Protein AF-A0A954S8M8-F1 (afdb_monomer_lite)

Radius of gyration: 41.25 Å; chains: 1; bounding box: 65×42×147 Å

Structure (mmCIF, N/CA/C/O backbone):
data_AF-A0A954S8M8-F1
#
_entry.id   AF-A0A954S8M8-F1
#
loop_
_atom_site.group_PDB
_atom_site.id
_atom_site.type_symbol
_atom_site.label_atom_id
_atom_site.label_alt_id
_atom_site.label_comp_id
_atom_site.label_asym_id
_atom_site.label_entity_id
_atom_site.label_seq_id
_atom_site.pdbx_PDB_ins_code
_atom_site.Cartn_x
_atom_site.Cartn_y
_atom_site.Cartn_z
_atom_site.occupancy
_atom_site.B_iso_or_equiv
_atom_site.auth_seq_id
_atom_site.auth_comp_id
_atom_site.auth_asym_id
_atom_site.auth_atom_id
_atom_site.pdbx_PDB_model_num
ATOM 1 N N . MET A 1 1 ? 30.192 -11.950 -37.779 1.00 63.75 1 MET A N 1
ATOM 2 C CA . MET A 1 1 ? 28.804 -12.386 -37.484 1.00 63.75 1 MET A CA 1
ATOM 3 C C . MET A 1 1 ? 28.518 -12.524 -35.985 1.00 63.75 1 MET A C 1
ATOM 5 O O . MET A 1 1 ? 27.501 -12.005 -35.553 1.00 63.75 1 MET A O 1
ATOM 9 N N . ILE A 1 2 ? 29.407 -13.117 -35.172 1.00 78.94 2 ILE A N 1
ATOM 10 C CA . ILE A 1 2 ? 29.192 -13.328 -33.717 1.00 78.94 2 ILE A CA 1
ATOM 11 C C . ILE A 1 2 ? 28.871 -12.031 -32.936 1.00 78.94 2 ILE A C 1
ATOM 13 O O . ILE A 1 2 ? 28.016 -12.041 -32.057 1.00 78.94 2 ILE A O 1
ATOM 17 N N . GLN A 1 3 ? 29.479 -10.891 -33.289 1.00 75.25 3 GLN A N 1
ATOM 18 C CA . GLN A 1 3 ? 29.234 -9.614 -32.594 1.00 75.25 3 GLN A CA 1
ATOM 19 C C . GLN A 1 3 ? 27.812 -9.053 -32.770 1.00 75.25 3 GLN A C 1
ATOM 21 O O . GLN A 1 3 ? 27.308 -8.397 -31.864 1.00 75.25 3 GLN A O 1
ATOM 26 N N . ILE A 1 4 ? 27.138 -9.348 -33.888 1.00 76.81 4 ILE A N 1
ATOM 27 C CA . ILE A 1 4 ? 25.765 -8.872 -34.143 1.00 76.81 4 ILE A CA 1
ATOM 28 C C . ILE A 1 4 ? 24.767 -9.620 -33.245 1.00 76.81 4 ILE A C 1
ATOM 30 O O . ILE A 1 4 ? 23.799 -9.031 -32.778 1.00 76.81 4 ILE A O 1
ATOM 34 N N . ALA A 1 5 ? 25.035 -10.895 -32.943 1.00 81.38 5 ALA A N 1
ATOM 35 C CA . ALA A 1 5 ? 24.198 -11.710 -32.064 1.00 81.38 5 ALA A CA 1
ATOM 36 C C . ALA A 1 5 ? 24.372 -11.372 -30.570 1.00 81.38 5 ALA A C 1
ATOM 38 O O . ALA A 1 5 ? 23.452 -11.579 -29.785 1.00 81.38 5 ALA A O 1
ATOM 39 N N . LEU A 1 6 ? 25.519 -10.817 -30.162 1.00 85.69 6 LEU A N 1
ATOM 40 C CA . LEU A 1 6 ? 25.783 -10.474 -28.758 1.00 85.69 6 LEU A CA 1
ATOM 41 C C . LEU A 1 6 ? 24.931 -9.304 -28.245 1.00 85.69 6 LEU A C 1
ATOM 43 O O . LEU A 1 6 ? 24.541 -9.306 -27.081 1.00 85.69 6 LEU A O 1
ATOM 47 N N . ILE A 1 7 ? 24.614 -8.329 -29.101 1.00 83.12 7 ILE A N 1
ATOM 48 C CA . ILE A 1 7 ? 23.838 -7.134 -28.731 1.00 83.12 7 ILE A CA 1
ATOM 49 C C . ILE A 1 7 ? 22.420 -7.487 -28.245 1.00 83.12 7 ILE A C 1
ATOM 51 O O . ILE A 1 7 ? 22.069 -7.073 -27.137 1.00 83.12 7 ILE A O 1
ATOM 55 N N . PRO A 1 8 ? 21.600 -8.265 -28.985 1.00 82.94 8 PRO A N 1
ATOM 56 C CA . PRO A 1 8 ? 20.275 -8.644 -28.503 1.00 82.94 8 PRO A CA 1
ATOM 57 C C . PRO A 1 8 ? 20.348 -9.545 -27.265 1.00 82.94 8 PRO A C 1
ATOM 59 O O . PRO A 1 8 ? 19.543 -9.370 -26.353 1.00 82.94 8 PRO A O 1
ATOM 62 N N . ILE A 1 9 ? 21.337 -10.445 -27.169 1.00 88.00 9 ILE A N 1
ATOM 63 C CA . ILE A 1 9 ? 21.528 -11.282 -25.972 1.00 88.00 9 ILE A CA 1
ATOM 64 C C . ILE A 1 9 ? 21.786 -10.394 -24.748 1.00 88.00 9 ILE A C 1
ATOM 66 O O . ILE A 1 9 ? 21.089 -10.518 -23.742 1.00 88.00 9 ILE A O 1
ATOM 70 N N . LEU A 1 10 ? 22.714 -9.440 -24.843 1.00 88.12 10 LEU A N 1
ATOM 71 C CA . LEU A 1 10 ? 23.006 -8.515 -23.750 1.00 88.12 10 LEU A CA 1
ATOM 72 C C . LEU A 1 10 ? 21.784 -7.654 -23.391 1.00 88.12 10 LEU A C 1
ATOM 74 O O . LEU A 1 10 ? 21.473 -7.496 -22.211 1.00 88.12 10 LEU A O 1
ATOM 78 N N . GLY A 1 11 ? 21.051 -7.159 -24.393 1.00 84.06 11 GLY A N 1
ATOM 79 C CA . GLY A 1 11 ? 19.806 -6.416 -24.191 1.00 84.06 11 GLY A CA 1
ATOM 80 C C . GLY A 1 11 ? 18.763 -7.225 -23.416 1.00 84.06 11 GLY A C 1
ATOM 81 O O . GLY A 1 11 ? 18.210 -6.736 -22.432 1.00 84.06 11 GLY A O 1
ATOM 82 N N . THR A 1 12 ? 18.545 -8.491 -23.788 1.00 88.00 12 THR A N 1
ATOM 83 C CA . THR A 1 12 ? 17.604 -9.373 -23.075 1.00 88.00 12 THR A CA 1
ATOM 84 C C . THR A 1 12 ? 18.036 -9.667 -21.639 1.00 88.00 12 THR A C 1
ATOM 86 O O . THR A 1 12 ? 17.193 -9.642 -20.743 1.00 88.00 12 THR A O 1
ATOM 89 N N . LEU A 1 13 ? 19.336 -9.863 -21.383 1.00 91.62 13 LEU A N 1
ATOM 90 C CA . LEU A 1 13 ? 19.858 -10.057 -20.027 1.00 91.62 13 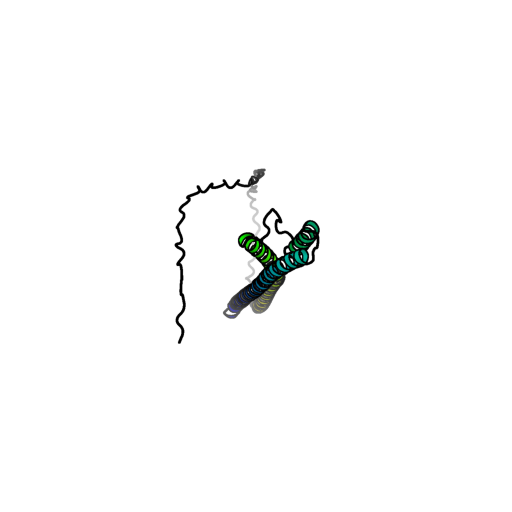LEU A CA 1
ATOM 91 C C . LEU A 1 13 ? 19.645 -8.815 -19.150 1.00 91.62 13 LEU A C 1
ATOM 93 O O . LEU A 1 13 ? 19.233 -8.944 -17.997 1.00 91.62 13 LEU A O 1
ATOM 97 N N . ILE A 1 14 ? 19.860 -7.614 -19.698 1.00 90.12 14 ILE A N 1
ATOM 98 C CA . ILE A 1 14 ? 19.603 -6.351 -18.989 1.00 90.12 14 ILE A CA 1
ATOM 99 C C . ILE A 1 14 ? 18.110 -6.203 -18.678 1.00 90.12 14 ILE A C 1
ATOM 101 O O . ILE A 1 14 ? 17.749 -5.867 -17.549 1.00 90.12 14 ILE A O 1
ATOM 105 N N . LEU A 1 15 ? 17.230 -6.489 -19.642 1.00 88.12 15 LEU A N 1
ATOM 106 C CA . LEU A 1 15 ? 15.780 -6.441 -19.432 1.00 88.12 15 LEU A CA 1
ATOM 107 C C . LEU A 1 15 ? 15.321 -7.432 -18.357 1.00 88.12 15 LEU A C 1
ATOM 109 O O . LEU A 1 15 ? 14.501 -7.081 -17.505 1.00 88.12 15 LEU A O 1
ATOM 113 N N . LEU A 1 16 ? 15.880 -8.643 -18.351 1.00 90.06 16 LEU A N 1
ATOM 114 C CA . LEU A 1 16 ? 15.588 -9.650 -17.337 1.00 90.06 16 LEU A CA 1
ATOM 115 C C . LEU A 1 16 ? 16.051 -9.189 -15.948 1.00 90.06 16 LEU A C 1
ATOM 117 O O . LEU A 1 16 ? 15.277 -9.256 -14.992 1.00 90.06 16 LEU A O 1
ATOM 121 N N . ALA A 1 17 ? 17.260 -8.630 -15.839 1.00 90.19 17 ALA A N 1
ATOM 122 C CA . ALA A 1 17 ? 17.772 -8.065 -14.591 1.00 90.19 17 ALA A CA 1
ATOM 123 C C . ALA A 1 17 ? 16.902 -6.902 -14.074 1.00 90.19 17 ALA A C 1
ATOM 125 O O . ALA A 1 17 ? 16.587 -6.843 -12.881 1.00 90.19 17 ALA A O 1
ATOM 126 N N . LEU A 1 18 ? 16.455 -6.006 -14.961 1.00 87.88 18 LEU A N 1
ATOM 127 C CA . LEU A 1 18 ? 15.531 -4.922 -14.615 1.00 87.88 18 LEU A CA 1
ATOM 128 C C . LEU A 1 18 ? 14.185 -5.462 -14.128 1.00 87.88 18 LEU A C 1
ATOM 130 O O . LEU A 1 18 ? 13.672 -4.988 -13.114 1.00 87.88 18 LEU A O 1
ATOM 134 N N . CYS A 1 19 ? 13.639 -6.481 -14.794 1.00 88.56 19 CYS A N 1
ATOM 135 C CA . CYS A 1 19 ? 12.381 -7.104 -14.393 1.00 88.56 19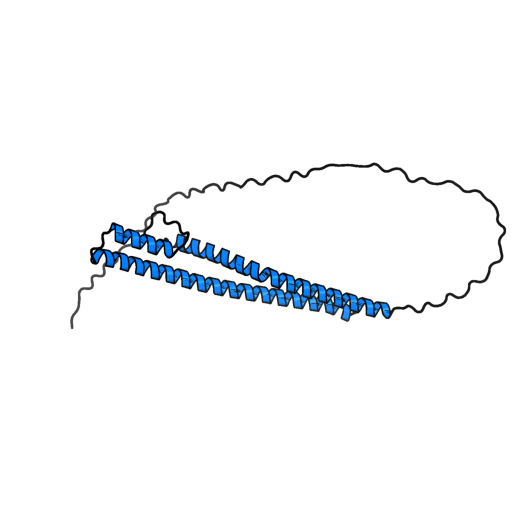 CYS A CA 1
ATOM 136 C C . CYS A 1 19 ? 12.480 -7.696 -12.978 1.00 88.56 19 CYS A C 1
ATOM 138 O O . CYS A 1 19 ? 11.660 -7.375 -12.115 1.00 88.56 19 CYS A O 1
ATOM 140 N N . VAL A 1 20 ? 13.535 -8.472 -12.703 1.00 92.25 20 VAL A N 1
ATOM 141 C CA . VAL A 1 20 ? 13.794 -9.045 -11.372 1.00 92.25 20 VAL A CA 1
ATOM 142 C C . VAL A 1 20 ? 13.962 -7.944 -10.317 1.00 92.25 20 VAL A C 1
ATOM 144 O O . VAL A 1 20 ? 13.397 -8.039 -9.226 1.00 92.25 20 VAL A O 1
ATOM 147 N N . CYS A 1 21 ? 14.673 -6.859 -10.638 1.00 89.62 21 CYS A N 1
ATOM 148 C CA . CYS A 1 21 ? 14.867 -5.722 -9.732 1.00 89.62 21 CYS A CA 1
ATOM 149 C C . CYS A 1 21 ? 13.552 -4.984 -9.411 1.00 89.62 21 CYS A C 1
ATOM 151 O O . CYS A 1 21 ? 13.295 -4.609 -8.265 1.00 89.62 21 CYS A O 1
ATOM 153 N N . VAL A 1 22 ? 12.678 -4.794 -10.401 1.00 87.62 22 VAL A N 1
ATOM 154 C CA . VAL A 1 22 ? 11.360 -4.176 -10.190 1.00 87.62 22 VAL A CA 1
ATOM 155 C C . VAL A 1 22 ? 10.466 -5.085 -9.343 1.00 87.62 22 VAL A C 1
ATOM 157 O O . VAL A 1 22 ? 9.814 -4.602 -8.414 1.00 87.62 22 VAL A O 1
ATOM 160 N N . GLN A 1 23 ? 10.469 -6.395 -9.604 1.00 89.44 23 GLN A N 1
ATOM 161 C CA . GLN A 1 23 ? 9.700 -7.368 -8.826 1.00 89.44 23 GLN A CA 1
ATOM 162 C C . GLN A 1 23 ? 10.161 -7.431 -7.365 1.00 89.44 23 GLN A C 1
ATOM 164 O O . GLN A 1 23 ? 9.322 -7.385 -6.460 1.00 89.44 23 GLN A O 1
ATOM 169 N N . SER A 1 24 ? 11.473 -7.456 -7.112 1.00 90.81 24 SER A N 1
ATOM 170 C CA . SER A 1 24 ? 12.017 -7.483 -5.750 1.00 90.81 24 SER A CA 1
ATOM 171 C C . SER A 1 24 ? 11.694 -6.197 -4.983 1.00 90.81 24 SER A C 1
ATOM 173 O O . SER A 1 24 ? 11.238 -6.251 -3.838 1.00 90.81 24 SER A O 1
ATOM 175 N N . ARG A 1 25 ? 11.808 -5.028 -5.632 1.00 89.94 25 ARG A N 1
ATOM 176 C CA . ARG A 1 25 ? 11.402 -3.738 -5.047 1.00 89.94 25 ARG A CA 1
ATOM 177 C C . ARG A 1 25 ? 9.910 -3.682 -4.745 1.00 89.94 25 ARG A C 1
ATOM 179 O O . ARG A 1 25 ? 9.521 -3.176 -3.690 1.00 89.94 25 ARG A O 1
ATOM 186 N N . ARG A 1 26 ? 9.067 -4.200 -5.642 1.00 89.31 26 ARG A N 1
ATOM 187 C CA . ARG A 1 26 ? 7.620 -4.305 -5.416 1.00 89.31 26 ARG A CA 1
ATOM 188 C C . ARG A 1 26 ? 7.336 -5.173 -4.194 1.00 89.31 26 ARG A C 1
ATOM 190 O O . ARG A 1 26 ? 6.630 -4.722 -3.297 1.00 89.31 26 ARG A O 1
ATOM 197 N N . ALA A 1 27 ? 7.921 -6.368 -4.126 1.00 88.38 27 ALA A N 1
ATOM 198 C CA . ALA A 1 27 ? 7.745 -7.284 -3.002 1.00 88.38 27 ALA A CA 1
ATOM 199 C C . ALA A 1 27 ? 8.161 -6.639 -1.669 1.00 88.38 27 ALA A C 1
ATOM 201 O O . ALA A 1 27 ? 7.397 -6.682 -0.705 1.00 88.38 27 ALA A O 1
ATOM 202 N N . ALA A 1 28 ? 9.307 -5.952 -1.634 1.00 91.31 28 ALA A N 1
ATOM 203 C CA . ALA A 1 28 ? 9.784 -5.247 -0.445 1.00 91.31 28 ALA A CA 1
ATOM 204 C C . ALA A 1 28 ? 8.822 -4.135 0.011 1.00 91.31 28 ALA A C 1
ATOM 206 O O . ALA A 1 28 ? 8.486 -4.052 1.194 1.00 91.31 28 ALA A O 1
ATOM 207 N N . LYS A 1 29 ? 8.320 -3.308 -0.918 1.00 90.69 29 LYS A N 1
ATOM 208 C CA . LYS A 1 29 ? 7.351 -2.245 -0.597 1.00 90.69 29 LYS A CA 1
ATOM 209 C C . LYS A 1 29 ? 6.019 -2.806 -0.100 1.00 90.69 29 LYS A C 1
ATOM 211 O O . LYS A 1 29 ? 5.456 -2.279 0.856 1.00 90.69 29 LYS A O 1
ATOM 216 N N . VAL A 1 30 ? 5.530 -3.887 -0.707 1.00 90.88 30 VAL A N 1
ATOM 217 C CA . VAL A 1 30 ? 4.295 -4.555 -0.270 1.00 90.88 30 VAL A CA 1
ATOM 218 C C . VAL A 1 30 ? 4.471 -5.183 1.114 1.00 90.88 30 VAL A C 1
ATOM 220 O O . VAL A 1 30 ? 3.586 -5.053 1.957 1.00 90.88 30 VAL A O 1
ATOM 223 N N . ALA A 1 31 ? 5.619 -5.806 1.391 1.00 91.50 31 ALA A N 1
ATOM 224 C CA . ALA A 1 31 ? 5.927 -6.345 2.713 1.00 91.50 31 ALA A CA 1
ATOM 225 C C . ALA A 1 31 ? 5.992 -5.240 3.783 1.00 91.50 31 ALA A C 1
ATOM 227 O O . ALA A 1 31 ? 5.422 -5.394 4.864 1.00 91.50 31 ALA A O 1
ATOM 228 N N . ALA A 1 32 ? 6.623 -4.103 3.476 1.00 93.00 32 ALA A N 1
ATOM 229 C CA . ALA A 1 32 ? 6.659 -2.946 4.369 1.00 93.00 32 ALA A CA 1
ATOM 230 C C . ALA A 1 32 ? 5.251 -2.387 4.644 1.00 93.00 32 ALA A C 1
ATOM 232 O O . ALA A 1 32 ? 4.912 -2.110 5.796 1.00 93.00 32 ALA A O 1
ATOM 233 N N . LEU A 1 33 ? 4.409 -2.294 3.610 1.00 92.62 33 LEU A N 1
ATOM 234 C CA . LEU A 1 33 ? 3.018 -1.861 3.737 1.00 92.62 33 LEU A CA 1
ATOM 235 C C . LEU A 1 33 ? 2.201 -2.813 4.623 1.00 92.62 33 LEU A C 1
ATOM 237 O O . LEU A 1 33 ? 1.476 -2.347 5.498 1.00 92.62 33 LEU A O 1
ATOM 241 N N . ARG A 1 34 ? 2.346 -4.135 4.452 1.00 93.44 34 ARG A N 1
ATOM 242 C CA . ARG A 1 34 ? 1.680 -5.134 5.310 1.00 93.44 34 ARG A CA 1
ATOM 243 C C . ARG A 1 34 ? 2.055 -4.960 6.779 1.00 93.44 34 ARG A C 1
ATOM 245 O O . ARG A 1 34 ? 1.163 -4.853 7.614 1.00 93.44 34 ARG A O 1
ATOM 252 N N . ARG A 1 35 ? 3.352 -4.833 7.079 1.00 93.88 35 ARG A N 1
ATOM 253 C CA . ARG A 1 35 ? 3.842 -4.602 8.450 1.00 93.88 35 ARG A CA 1
ATOM 254 C C . ARG A 1 35 ? 3.310 -3.295 9.039 1.00 93.88 35 ARG A C 1
ATOM 256 O O . ARG A 1 35 ? 2.968 -3.241 10.214 1.00 93.88 35 ARG A O 1
ATOM 263 N N . SER A 1 36 ? 3.243 -2.233 8.236 1.00 94.19 36 SER A N 1
ATOM 264 C CA . SER A 1 36 ? 2.679 -0.950 8.669 1.00 94.19 36 SER A CA 1
ATOM 265 C C . SER A 1 36 ? 1.183 -1.058 8.971 1.00 94.19 36 SER A C 1
ATOM 267 O O . SER A 1 36 ? 0.733 -0.531 9.987 1.00 94.19 36 SER A O 1
ATOM 269 N N . LEU A 1 37 ? 0.427 -1.783 8.143 1.00 92.69 37 LEU A N 1
ATOM 270 C CA . LEU A 1 37 ? -0.995 -2.028 8.375 1.00 92.69 37 LEU A CA 1
ATOM 271 C C . LEU A 1 37 ? -1.233 -2.879 9.620 1.00 92.69 37 LEU A C 1
ATOM 273 O O . LEU A 1 37 ? -2.133 -2.567 10.383 1.00 92.69 37 LEU A O 1
ATOM 277 N N . GLU A 1 38 ? -0.420 -3.902 9.869 1.00 93.25 38 GLU A N 1
ATOM 278 C CA . GLU A 1 38 ? -0.507 -4.711 11.093 1.00 93.25 38 GLU A CA 1
ATOM 279 C C . GLU A 1 38 ? -0.251 -3.885 12.351 1.00 93.25 38 GLU A C 1
ATOM 281 O O . GLU A 1 38 ? -1.012 -3.982 13.310 1.00 93.25 38 GLU A O 1
ATOM 286 N N . LYS A 1 39 ? 0.763 -3.012 12.326 1.00 94.38 39 LYS A N 1
ATOM 287 C CA . LYS A 1 39 ? 0.997 -2.051 13.412 1.00 94.38 39 LYS A CA 1
ATOM 288 C C . LYS A 1 39 ? -0.204 -1.128 13.614 1.00 94.38 39 LYS A C 1
ATOM 290 O O . LYS A 1 39 ? -0.592 -0.885 14.749 1.00 94.38 39 LYS A O 1
ATOM 295 N N . LYS A 1 40 ? -0.810 -0.650 12.523 1.00 91.50 40 LYS A N 1
ATOM 296 C CA . LYS A 1 40 ? -1.981 0.232 12.585 1.00 91.50 40 LYS A CA 1
ATOM 297 C C . LYS A 1 40 ? -3.213 -0.484 13.146 1.00 91.50 40 LYS A C 1
ATOM 299 O O . LYS A 1 40 ? -3.884 0.064 14.009 1.00 91.50 40 LYS A O 1
ATOM 304 N N . VAL A 1 41 ? -3.473 -1.716 12.711 1.00 90.94 41 VAL A N 1
ATOM 305 C CA . VAL A 1 41 ? -4.542 -2.568 13.256 1.00 90.94 41 VAL A CA 1
ATOM 306 C C . VAL A 1 41 ? -4.340 -2.786 14.753 1.00 90.94 41 VAL A C 1
ATOM 308 O O . VAL A 1 41 ? -5.274 -2.588 15.520 1.00 90.94 41 VAL A O 1
ATOM 311 N N . ARG A 1 42 ? -3.115 -3.097 15.189 1.00 92.56 42 ARG A N 1
ATOM 312 C CA . ARG A 1 42 ? -2.809 -3.224 16.618 1.00 92.56 42 ARG A CA 1
ATOM 313 C C . ARG A 1 42 ? -3.088 -1.927 17.382 1.00 92.56 42 ARG A C 1
ATOM 315 O O . ARG A 1 42 ? -3.774 -1.976 18.391 1.00 92.56 42 ARG A O 1
ATOM 322 N N . SER A 1 43 ? -2.640 -0.780 16.865 1.00 92.75 43 SER A N 1
ATOM 323 C CA . SER A 1 43 ? -2.898 0.513 17.516 1.00 92.75 43 SER A CA 1
ATOM 324 C C . SER A 1 43 ? -4.385 0.868 17.595 1.00 92.75 43 SER A C 1
ATOM 326 O O . SER A 1 43 ? -4.799 1.557 18.517 1.00 92.75 43 SER A O 1
ATOM 328 N N . ILE A 1 44 ? -5.196 0.393 16.644 1.00 90.81 44 ILE A N 1
ATOM 329 C CA . ILE A 1 44 ? -6.652 0.565 16.675 1.00 90.81 44 ILE A CA 1
ATOM 330 C C . ILE A 1 44 ? -7.252 -0.272 17.805 1.00 90.81 44 ILE A C 1
ATOM 332 O O . ILE A 1 44 ? -8.055 0.252 18.562 1.00 90.81 44 ILE A O 1
ATOM 336 N N . VAL A 1 45 ? -6.854 -1.541 17.936 1.00 90.69 45 VAL A N 1
ATOM 337 C CA . VAL A 1 45 ? -7.353 -2.439 18.995 1.00 90.69 45 VAL A CA 1
ATOM 338 C C . VAL A 1 45 ? -6.948 -1.935 20.384 1.00 90.69 45 VAL A C 1
ATOM 340 O O . VAL A 1 45 ? -7.768 -1.901 21.299 1.00 90.69 45 VAL A O 1
ATOM 343 N N . GLU A 1 46 ? -5.698 -1.492 20.534 1.00 92.69 46 GLU A N 1
ATOM 344 C CA . GLU A 1 46 ? -5.217 -0.849 21.764 1.00 92.69 46 GLU A CA 1
ATOM 345 C C . GLU A 1 46 ? -6.003 0.441 22.059 1.00 92.69 46 GLU A C 1
ATOM 347 O O . GLU A 1 46 ? -6.410 0.670 23.197 1.00 92.69 46 GLU A O 1
ATOM 352 N N . GLY A 1 47 ? -6.275 1.251 21.029 1.00 91.31 47 GLY A N 1
ATOM 353 C CA . GLY A 1 47 ? -7.088 2.463 21.136 1.00 91.31 47 GLY A CA 1
ATOM 354 C C . GLY A 1 47 ? -8.548 2.198 21.515 1.00 91.31 47 GLY A C 1
ATOM 355 O O . GLY A 1 47 ? -9.100 2.955 22.306 1.00 91.31 47 GLY A O 1
ATOM 356 N N . ASP A 1 48 ? -9.157 1.124 21.006 1.00 90.94 48 ASP A N 1
ATOM 357 C CA . ASP A 1 48 ? -10.522 0.701 21.363 1.00 90.94 48 ASP A CA 1
ATOM 358 C C . ASP A 1 48 ? -10.591 0.303 22.840 1.00 90.94 48 ASP A C 1
ATOM 360 O O . ASP A 1 48 ? -11.422 0.807 23.588 1.00 90.94 48 ASP A O 1
ATOM 364 N N . THR A 1 49 ? -9.622 -0.502 23.287 1.00 92.06 49 THR A N 1
ATOM 365 C CA . THR A 1 49 ? -9.528 -0.950 24.685 1.00 92.06 49 THR A CA 1
ATOM 366 C C . THR A 1 49 ? -9.351 0.236 25.640 1.00 92.06 49 THR A C 1
ATOM 368 O O . THR A 1 49 ? -9.964 0.291 26.705 1.00 92.06 49 THR A O 1
ATOM 371 N N . ALA A 1 50 ? -8.529 1.220 25.261 1.00 94.44 50 ALA A N 1
ATOM 372 C CA . ALA A 1 50 ? -8.356 2.448 26.036 1.00 94.44 50 ALA A CA 1
ATOM 373 C C . ALA A 1 50 ? -9.631 3.315 26.052 1.00 94.44 50 ALA A C 1
ATOM 375 O O . ALA A 1 50 ? -9.948 3.947 27.063 1.00 94.44 50 ALA A O 1
ATOM 376 N N . ASN A 1 51 ? -10.382 3.336 24.948 1.00 93.81 51 ASN A N 1
ATOM 377 C CA . ASN A 1 51 ? -11.655 4.045 24.849 1.00 93.81 51 ASN A CA 1
ATOM 378 C C . ASN A 1 51 ? -12.730 3.399 25.743 1.00 93.81 51 ASN A C 1
ATOM 380 O O . ASN A 1 51 ? -13.447 4.118 26.438 1.00 93.81 51 ASN A O 1
ATOM 384 N N . ASP A 1 52 ? -12.783 2.065 25.806 1.00 93.50 52 ASP A N 1
ATOM 385 C CA . ASP A 1 52 ? -13.655 1.317 26.723 1.00 93.50 52 ASP A CA 1
ATOM 386 C C . ASP A 1 52 ? -13.339 1.640 28.194 1.00 93.50 52 ASP A C 1
ATOM 388 O O . ASP A 1 52 ? -14.238 1.930 28.985 1.00 93.50 52 ASP A O 1
ATOM 392 N N . GLN A 1 53 ? -12.053 1.666 28.565 1.00 95.94 53 GLN A N 1
ATOM 393 C CA . GLN A 1 53 ? -11.625 2.058 29.915 1.00 95.94 53 GLN A CA 1
ATOM 394 C C . GLN A 1 53 ? -12.039 3.496 30.250 1.00 95.94 53 GLN A C 1
ATOM 396 O O . GLN A 1 53 ? -12.533 3.759 31.346 1.00 95.94 53 GLN A O 1
ATOM 401 N N . THR A 1 54 ? -11.892 4.411 29.288 1.00 95.25 54 THR A N 1
ATOM 402 C CA . THR A 1 54 ? -12.284 5.819 29.442 1.00 95.25 54 THR A CA 1
ATOM 403 C C . THR A 1 54 ? -13.796 5.959 29.628 1.00 95.25 54 THR A C 1
ATOM 405 O O . THR A 1 54 ? -14.241 6.755 30.452 1.00 95.25 54 THR A O 1
ATOM 408 N N . LEU A 1 55 ? -14.602 5.168 28.911 1.00 95.25 55 LEU A N 1
ATOM 409 C CA . LEU A 1 55 ? -16.056 5.136 29.081 1.00 95.25 55 LEU A CA 1
ATOM 410 C C . LEU A 1 55 ? -16.438 4.715 30.507 1.00 95.25 55 LEU A C 1
ATOM 412 O O . LEU A 1 55 ? -17.217 5.411 31.160 1.00 95.25 55 LEU A O 1
ATOM 416 N N . VAL A 1 56 ? -15.867 3.615 31.005 1.00 96.50 56 VAL A N 1
ATOM 417 C CA . VAL A 1 56 ? -16.125 3.122 32.369 1.00 96.50 56 VAL A CA 1
ATOM 418 C C . VAL A 1 56 ? -15.689 4.149 33.413 1.00 96.50 56 VAL A C 1
ATOM 420 O O . VAL A 1 56 ? -16.443 4.452 34.336 1.00 96.50 56 VAL A O 1
ATOM 423 N N . GLU A 1 57 ? -14.505 4.739 33.251 1.00 97.12 57 GLU A N 1
ATOM 424 C CA . GLU A 1 57 ? -14.000 5.769 34.157 1.00 97.12 57 GLU A CA 1
ATOM 425 C C . GLU A 1 57 ? -14.901 7.014 34.178 1.00 97.12 57 GLU A C 1
ATOM 427 O O . GLU A 1 57 ? -15.208 7.539 35.249 1.00 97.12 57 GLU A O 1
ATOM 432 N N . ASN A 1 58 ? -15.375 7.463 33.015 1.00 96.12 58 ASN A N 1
ATOM 433 C CA . ASN A 1 58 ? -16.292 8.594 32.906 1.00 96.12 58 ASN A CA 1
ATOM 434 C C . ASN A 1 58 ? -17.617 8.331 33.635 1.00 96.12 58 ASN A C 1
ATOM 436 O O . ASN A 1 58 ? -18.105 9.209 34.349 1.00 96.12 58 ASN A O 1
ATOM 440 N N . ILE A 1 59 ? -18.161 7.116 33.517 1.00 96.56 59 ILE A N 1
ATOM 441 C CA . ILE A 1 59 ? -19.376 6.706 34.234 1.00 96.56 59 ILE A CA 1
ATOM 442 C C . ILE A 1 59 ? -19.131 6.701 35.751 1.00 96.56 59 ILE A C 1
ATOM 444 O O . ILE A 1 59 ? -19.933 7.255 36.500 1.00 96.56 59 ILE A O 1
ATOM 448 N N . ILE A 1 60 ? -18.002 6.150 36.218 1.00 97.44 60 ILE A N 1
ATOM 449 C CA . ILE A 1 60 ? -17.636 6.130 37.649 1.00 97.44 60 ILE A CA 1
ATOM 450 C C . ILE A 1 60 ? -17.466 7.552 38.206 1.00 97.44 60 ILE A C 1
ATOM 452 O O . ILE A 1 60 ? -17.849 7.825 39.343 1.00 97.44 60 ILE A O 1
ATOM 456 N N . ARG A 1 61 ? -16.934 8.480 37.404 1.00 97.12 61 ARG A N 1
ATOM 457 C CA . ARG A 1 61 ? -16.788 9.903 37.760 1.00 97.12 61 ARG A CA 1
ATOM 458 C C . ARG A 1 61 ? -18.116 10.673 37.780 1.00 97.12 61 ARG A C 1
ATOM 460 O O . ARG A 1 61 ? -18.112 11.860 38.100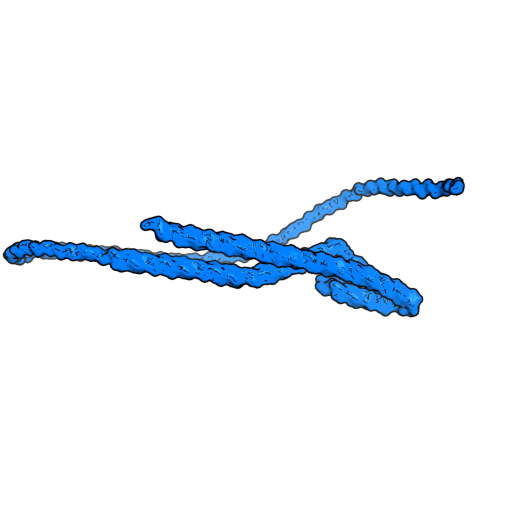 1.00 97.12 61 ARG A O 1
ATOM 467 N N . GLY A 1 62 ? -19.237 10.027 37.455 1.00 97.19 62 GLY A N 1
ATOM 468 C CA . GLY A 1 62 ? -20.568 10.632 37.467 1.00 97.19 62 GLY A CA 1
ATOM 469 C C . GLY A 1 62 ? -20.883 11.484 36.237 1.00 97.19 62 GLY A C 1
ATOM 470 O O . GLY A 1 62 ? -21.817 12.283 36.279 1.00 97.19 62 GLY A O 1
ATOM 471 N N . ILE A 1 63 ? -20.126 11.338 35.141 1.00 96.50 63 ILE A N 1
ATOM 472 C CA . ILE A 1 63 ? -20.500 11.937 33.855 1.00 96.50 63 ILE A CA 1
ATOM 473 C C . ILE A 1 63 ? -21.785 11.252 33.378 1.00 96.50 63 ILE A C 1
ATOM 475 O O . ILE A 1 63 ? -21.918 10.031 33.468 1.00 96.50 63 ILE A O 1
ATOM 479 N N . GLY A 1 64 ? -22.742 12.038 32.875 1.00 96.50 64 GLY A N 1
ATOM 480 C CA . GLY A 1 64 ? -23.993 11.499 32.344 1.00 96.50 64 GLY A CA 1
ATOM 481 C C . GLY A 1 64 ? -23.725 10.451 31.261 1.00 96.50 64 GLY A C 1
ATOM 482 O O . GLY A 1 64 ? -22.894 10.674 30.378 1.00 96.50 64 GLY A O 1
ATOM 483 N N . ILE A 1 65 ? -24.430 9.318 31.323 1.00 96.00 65 ILE A N 1
ATOM 484 C CA . ILE A 1 65 ? -24.213 8.164 30.432 1.00 96.00 65 ILE A CA 1
ATOM 485 C C . ILE A 1 65 ? -24.281 8.585 28.961 1.00 96.00 65 ILE A C 1
ATOM 487 O O . ILE A 1 65 ? -23.419 8.193 28.180 1.00 96.00 65 ILE A O 1
ATOM 491 N N . ASP A 1 66 ? -25.237 9.443 28.597 1.00 95.56 66 ASP A N 1
ATOM 492 C CA . ASP A 1 66 ? -25.388 9.938 27.225 1.00 95.56 66 ASP A CA 1
ATOM 493 C C . ASP A 1 66 ? -24.152 10.710 26.747 1.00 95.56 66 ASP A C 1
ATOM 495 O O . ASP A 1 66 ? -23.680 10.518 25.626 1.00 95.56 66 ASP A O 1
ATOM 499 N N . GLN A 1 67 ? -23.577 11.548 27.614 1.00 95.62 67 GLN A N 1
ATOM 500 C CA . GLN A 1 67 ? -22.379 12.321 27.298 1.00 95.62 67 GLN A CA 1
ATOM 501 C C . GLN A 1 67 ? -21.148 11.415 27.183 1.00 95.62 67 GLN A C 1
ATOM 503 O O . GLN A 1 67 ? -20.347 11.573 26.259 1.00 95.62 67 GLN A O 1
ATOM 508 N N . ALA A 1 68 ? -21.004 10.451 28.094 1.00 94.56 68 ALA A N 1
ATOM 509 C CA . ALA A 1 68 ? -19.915 9.483 28.058 1.00 94.56 68 ALA A CA 1
ATOM 510 C C . ALA A 1 68 ? -19.999 8.597 26.800 1.00 94.56 68 ALA A C 1
ATOM 512 O O . ALA A 1 68 ? -18.990 8.379 26.127 1.00 94.56 68 ALA A O 1
ATOM 513 N N . LEU A 1 69 ? -21.207 8.166 26.422 1.00 92.75 69 LEU A N 1
ATOM 514 C CA . LEU A 1 69 ? -21.456 7.380 25.216 1.00 92.75 69 LEU A CA 1
ATOM 515 C C . LEU A 1 69 ? -21.193 8.190 23.941 1.00 92.75 69 LEU A C 1
ATOM 517 O O . LEU A 1 69 ? -20.601 7.673 22.995 1.00 92.75 69 LEU A O 1
ATOM 521 N N . GLN A 1 70 ? -21.573 9.469 23.914 1.00 92.19 70 GLN A N 1
ATOM 522 C CA . GLN A 1 70 ? -21.288 10.350 22.783 1.00 92.19 70 GLN A CA 1
ATOM 523 C C . GLN A 1 70 ? -19.777 10.546 22.588 1.00 92.19 70 GLN A C 1
ATOM 525 O O . GLN A 1 70 ? -19.288 10.475 21.459 1.00 92.19 70 GLN A O 1
ATOM 530 N N . GLN A 1 71 ? -19.022 10.745 23.675 1.00 93.00 71 GLN A N 1
ATOM 531 C CA . GLN A 1 71 ? -17.558 10.821 23.622 1.00 93.00 71 GLN A CA 1
ATOM 532 C C . GLN A 1 71 ? -16.943 9.505 23.140 1.00 93.00 71 GLN A C 1
ATOM 534 O O . GLN A 1 71 ? -16.087 9.518 22.256 1.00 93.00 71 GLN A O 1
ATOM 539 N N . PHE A 1 72 ? -17.424 8.376 23.660 1.00 91.94 72 PHE A N 1
ATOM 540 C CA . PHE A 1 72 ? -16.997 7.048 23.233 1.00 91.94 72 PHE A CA 1
ATOM 541 C C . PHE A 1 72 ? -17.202 6.841 21.726 1.00 91.94 72 PHE A C 1
ATOM 543 O O . PHE A 1 72 ? -16.265 6.453 21.024 1.00 91.94 72 PHE A O 1
ATOM 550 N N . GLN A 1 73 ? -18.393 7.158 21.206 1.00 89.94 73 GLN A N 1
ATOM 551 C CA . GLN A 1 73 ? -18.714 7.041 19.782 1.00 89.94 73 GLN A CA 1
ATOM 552 C C . GLN A 1 73 ? -17.867 7.982 18.916 1.00 89.94 73 GLN A C 1
ATOM 554 O O . GLN A 1 73 ? -17.397 7.573 17.854 1.00 89.94 73 GLN A O 1
ATOM 559 N N . ALA A 1 74 ? -17.626 9.217 19.368 1.00 89.69 74 ALA A N 1
ATOM 560 C CA . ALA A 1 74 ? -16.798 10.183 18.650 1.00 89.69 74 ALA A CA 1
ATOM 561 C C . ALA A 1 74 ? -15.336 9.717 18.537 1.00 89.69 74 ALA A C 1
ATOM 563 O O . ALA A 1 74 ? -14.767 9.713 17.440 1.00 89.69 74 ALA A O 1
ATOM 564 N N . THR A 1 75 ? -14.742 9.260 19.644 1.00 90.06 75 THR A N 1
ATOM 565 C CA . THR A 1 75 ? -13.384 8.698 19.655 1.00 90.06 75 THR A CA 1
ATOM 566 C C . THR A 1 75 ? -13.307 7.475 18.750 1.00 90.06 75 THR A C 1
ATOM 568 O O . THR A 1 75 ? -12.409 7.372 17.912 1.00 90.06 75 THR A O 1
ATOM 571 N N . ARG A 1 76 ? -14.298 6.586 18.825 1.00 86.25 76 ARG A N 1
ATOM 572 C CA . ARG A 1 76 ? -14.347 5.363 18.024 1.00 86.25 76 ARG A CA 1
ATOM 573 C C . ARG A 1 76 ? -14.464 5.636 16.524 1.00 86.25 76 ARG A C 1
ATOM 575 O O . ARG A 1 76 ? -13.722 5.055 15.733 1.00 86.25 76 ARG A O 1
ATOM 582 N N . ALA A 1 77 ? -15.309 6.585 16.122 1.00 85.19 77 ALA A N 1
ATOM 583 C CA . ALA A 1 77 ? -15.422 7.018 14.729 1.00 85.19 77 ALA A CA 1
ATOM 584 C C . ALA A 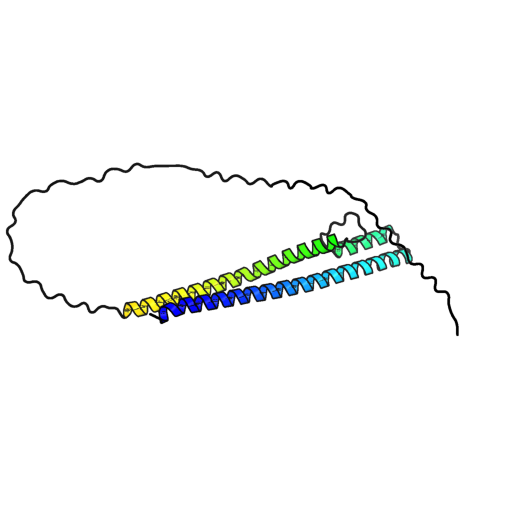1 77 ? -14.101 7.591 14.178 1.00 85.19 77 ALA A C 1
ATOM 586 O O . ALA A 1 77 ? -13.809 7.450 12.989 1.00 85.19 77 ALA A O 1
ATOM 587 N N . SER A 1 78 ? -13.273 8.198 15.037 1.00 88.44 78 SER A N 1
ATOM 588 C CA . SER A 1 78 ? -11.966 8.734 14.640 1.00 88.44 78 SER A CA 1
ATOM 589 C C . SER A 1 78 ? -10.902 7.651 14.393 1.00 88.44 78 SER A C 1
ATOM 591 O O . SER A 1 78 ? -10.004 7.850 13.571 1.00 88.44 78 SER A O 1
ATOM 593 N N . LEU A 1 79 ? -11.016 6.489 15.050 1.00 86.12 79 LEU A N 1
ATOM 594 C CA . LEU A 1 79 ? -10.049 5.388 14.947 1.00 86.12 79 LEU A CA 1
ATOM 595 C C . LEU A 1 79 ? -10.138 4.647 13.600 1.00 86.12 79 LEU A C 1
ATOM 597 O O . LEU A 1 79 ? -9.103 4.294 13.024 1.00 86.12 79 LEU A O 1
ATOM 601 N N . LEU A 1 80 ? -11.349 4.460 13.055 1.00 82.56 80 LEU A N 1
ATOM 602 C CA . LEU A 1 80 ? -11.576 3.854 11.734 1.00 82.56 80 LEU A CA 1
ATOM 603 C C . LEU A 1 80 ? -12.410 4.763 10.810 1.00 82.56 80 LEU A C 1
ATOM 605 O O . LEU A 1 80 ? -13.623 4.586 10.671 1.00 82.56 80 LEU A O 1
ATOM 609 N N . PRO A 1 81 ? -11.767 5.689 10.078 1.00 75.44 81 PRO A N 1
ATOM 610 C CA . PRO A 1 81 ? -12.479 6.506 9.110 1.00 75.44 81 PRO A CA 1
ATOM 611 C C . PRO A 1 81 ? -13.051 5.637 7.980 1.00 75.44 81 PRO A C 1
ATOM 613 O O . PRO A 1 81 ? -12.311 5.006 7.215 1.00 75.44 81 PRO A O 1
ATOM 616 N N . GLY A 1 82 ? -14.382 5.629 7.864 1.00 73.06 82 GLY A N 1
ATOM 617 C CA . GLY A 1 82 ? -15.124 4.941 6.806 1.00 73.06 82 GLY A CA 1
ATOM 618 C C . GLY A 1 82 ? -15.471 3.473 7.077 1.00 73.06 82 GLY A C 1
ATOM 619 O O . GLY A 1 82 ? -15.828 2.774 6.126 1.00 73.06 82 GLY A O 1
ATOM 620 N N . ALA A 1 83 ? -15.351 2.995 8.321 1.00 71.88 83 ALA A N 1
ATOM 621 C CA . ALA A 1 83 ? -16.018 1.759 8.731 1.00 71.88 83 ALA A CA 1
ATOM 622 C C . ALA A 1 83 ? -17.518 2.016 8.953 1.00 71.88 83 ALA A C 1
ATOM 624 O O . ALA A 1 83 ? -17.867 3.086 9.456 1.00 71.88 83 ALA A O 1
ATOM 625 N N . PRO A 1 84 ? -18.401 1.070 8.588 1.00 66.94 84 PRO A N 1
ATOM 626 C CA . PRO A 1 84 ? -19.803 1.160 8.966 1.00 66.94 84 PRO A CA 1
ATOM 627 C C . PRO A 1 84 ? -19.904 1.139 10.495 1.00 66.94 84 PRO A C 1
ATOM 629 O O . PRO A 1 84 ? -19.408 0.224 11.146 1.00 66.94 84 PRO A O 1
ATOM 632 N N . THR A 1 85 ? -20.522 2.170 11.064 1.00 64.50 85 THR A N 1
ATOM 633 C CA . THR A 1 85 ? -20.812 2.284 12.503 1.00 64.50 85 THR A CA 1
ATOM 634 C C . THR A 1 85 ? -22.140 1.624 12.877 1.00 64.50 85 THR A C 1
ATOM 636 O O . THR A 1 85 ? -22.643 1.852 13.975 1.00 64.50 85 THR A O 1
ATOM 639 N N . ASP A 1 86 ? -22.723 0.835 11.970 1.00 56.78 86 ASP A N 1
ATOM 640 C CA . ASP A 1 86 ? -24.038 0.222 12.143 1.00 56.78 86 ASP A CA 1
ATOM 641 C C . ASP A 1 86 ? -23.999 -0.858 13.235 1.00 56.78 86 ASP A C 1
ATOM 643 O O . ASP A 1 86 ? -23.732 -2.034 13.000 1.00 56.78 86 ASP A O 1
ATOM 647 N N . GLY A 1 87 ? -24.277 -0.427 14.463 1.00 55.66 87 GLY A N 1
ATOM 648 C CA . GLY A 1 87 ? -24.941 -1.226 15.490 1.00 55.66 87 GLY A CA 1
ATOM 649 C C . GLY A 1 87 ? -24.062 -1.965 16.496 1.00 55.66 87 GLY A C 1
ATOM 650 O O . GLY A 1 87 ? -24.506 -2.134 17.629 1.00 55.66 87 GLY A O 1
ATOM 651 N N . SER A 1 88 ? -22.836 -2.382 16.164 1.00 61.16 88 SER A N 1
ATOM 652 C CA . SER A 1 88 ? -22.013 -3.150 17.114 1.00 61.16 88 SER A CA 1
ATOM 653 C C . SER A 1 88 ? -21.033 -2.269 17.900 1.00 61.16 88 SER A C 1
ATOM 655 O O . SER A 1 88 ? -20.164 -1.587 17.347 1.00 61.16 88 SER A O 1
ATOM 657 N N . THR A 1 89 ? -21.128 -2.318 19.233 1.00 64.50 89 THR A N 1
ATOM 658 C CA . THR A 1 89 ? -20.189 -1.699 20.192 1.00 64.50 89 THR A CA 1
ATOM 659 C C . THR A 1 89 ? -18.746 -2.179 20.028 1.00 64.50 89 THR A C 1
ATOM 661 O O . THR A 1 89 ? -17.841 -1.488 20.476 1.00 64.50 89 THR A O 1
ATOM 664 N N . HIS A 1 90 ? -18.521 -3.272 19.292 1.00 70.75 90 HIS A N 1
ATOM 665 C CA . HIS A 1 90 ? -17.198 -3.790 18.940 1.00 70.75 90 HIS A CA 1
ATOM 666 C C . HIS A 1 90 ? -17.054 -3.939 17.424 1.00 70.75 90 HIS A C 1
ATOM 668 O O . HIS A 1 90 ? -18.033 -4.216 16.725 1.00 70.75 90 HIS A O 1
ATOM 674 N N . TRP A 1 91 ? -15.854 -3.693 16.891 1.00 77.62 91 TRP A N 1
ATOM 675 C CA . TRP A 1 91 ? -15.577 -4.010 15.491 1.00 77.62 91 TRP A CA 1
ATOM 676 C C . TRP A 1 91 ? -15.428 -5.517 15.387 1.00 77.62 91 TRP A C 1
ATOM 678 O O . TRP A 1 91 ? -14.617 -6.102 16.105 1.00 77.62 91 TRP A O 1
ATOM 688 N N . SER A 1 92 ? -16.197 -6.152 14.504 1.00 82.75 92 SER A N 1
ATOM 689 C CA . SER A 1 92 ? -15.969 -7.570 14.253 1.00 82.75 92 SER A CA 1
ATOM 690 C C . SER A 1 92 ? -14.597 -7.762 13.611 1.00 82.75 92 SER A C 1
ATOM 692 O O . SER A 1 92 ? -14.109 -6.906 12.859 1.00 82.75 92 SER A O 1
ATOM 694 N N . THR A 1 93 ? -13.980 -8.910 13.885 1.00 85.00 93 THR A N 1
ATOM 695 C CA . THR A 1 93 ? -12.728 -9.319 13.240 1.00 85.00 93 THR A CA 1
ATOM 696 C C . THR A 1 93 ? -12.847 -9.199 11.718 1.00 85.00 93 THR A C 1
ATOM 698 O O . THR A 1 93 ? -11.971 -8.617 11.080 1.00 85.00 93 THR A O 1
ATOM 701 N N . ASP A 1 94 ? -13.991 -9.600 11.157 1.00 86.31 94 ASP A N 1
ATOM 702 C CA . ASP A 1 94 ? -14.277 -9.522 9.721 1.00 86.31 94 ASP A CA 1
ATOM 703 C C . ASP A 1 94 ? -14.263 -8.087 9.179 1.00 86.31 94 ASP A C 1
ATOM 705 O O . ASP A 1 94 ? -13.728 -7.828 8.099 1.00 86.31 94 ASP A O 1
ATOM 709 N N . GLN A 1 95 ? -14.814 -7.117 9.919 1.00 84.50 95 GLN A N 1
ATOM 710 C CA . GLN A 1 95 ? -14.793 -5.709 9.508 1.00 84.50 95 GLN A CA 1
ATOM 711 C C . GLN A 1 95 ? -13.367 -5.151 9.499 1.00 84.50 95 GLN A C 1
ATOM 713 O O . GLN A 1 95 ? -12.984 -4.412 8.583 1.00 84.50 95 GLN A O 1
ATOM 718 N N . LEU A 1 96 ? -12.564 -5.522 10.498 1.00 85.38 96 LEU A N 1
ATOM 719 C CA . LEU A 1 96 ? -11.175 -5.092 10.612 1.00 85.38 96 LEU A CA 1
ATOM 720 C C . LEU A 1 96 ? -10.310 -5.715 9.507 1.00 85.38 96 LEU A C 1
ATOM 722 O O . LEU A 1 96 ? -9.469 -5.035 8.906 1.00 85.38 96 LEU A O 1
ATOM 726 N N . GLU A 1 97 ? -10.562 -6.979 9.172 1.00 88.25 97 GLU A N 1
ATOM 727 C CA . GLU A 1 97 ? -9.931 -7.672 8.051 1.00 88.25 97 GLU A CA 1
ATOM 728 C C . GLU A 1 97 ? -10.335 -7.078 6.701 1.00 88.25 97 GLU A C 1
ATOM 730 O O . GLU A 1 97 ? -9.464 -6.790 5.872 1.00 88.25 97 GLU A O 1
ATOM 735 N N . ALA A 1 98 ? -11.622 -6.795 6.491 1.00 88.12 98 ALA A N 1
ATOM 736 C CA . ALA A 1 98 ? -12.113 -6.138 5.284 1.00 88.12 98 ALA A CA 1
ATOM 737 C C . ALA A 1 98 ? -11.477 -4.749 5.106 1.00 88.12 98 ALA A C 1
ATOM 739 O O . ALA A 1 98 ? -11.025 -4.388 4.010 1.00 88.12 98 ALA A O 1
ATOM 740 N N . TRP A 1 99 ? -11.363 -3.977 6.191 1.00 89.12 99 TRP A N 1
ATOM 741 C CA . TRP A 1 99 ? -10.670 -2.692 6.185 1.00 89.12 99 TRP A CA 1
ATOM 742 C C . TRP A 1 99 ? -9.174 -2.842 5.869 1.00 89.12 99 TRP A C 1
ATOM 744 O O . TRP A 1 99 ? -8.640 -2.097 5.034 1.00 89.12 99 TRP A O 1
ATOM 754 N N . LYS A 1 100 ? -8.494 -3.830 6.471 1.00 89.44 100 LYS A N 1
ATOM 755 C CA . LYS A 1 100 ? -7.077 -4.139 6.210 1.00 89.44 100 LYS A CA 1
ATOM 756 C C . LYS A 1 100 ? -6.866 -4.511 4.743 1.00 89.44 100 LYS A C 1
ATOM 758 O O . LYS A 1 100 ? -5.959 -3.972 4.106 1.00 89.44 100 LYS A O 1
ATOM 763 N N . ALA A 1 101 ? -7.715 -5.369 4.181 1.00 90.31 101 ALA A N 1
ATOM 764 C CA . ALA A 1 101 ? -7.655 -5.798 2.786 1.00 90.31 101 ALA A CA 1
ATOM 765 C C . ALA A 1 101 ? -7.875 -4.625 1.819 1.00 90.31 101 ALA A C 1
ATOM 767 O O . ALA A 1 101 ? -7.094 -4.430 0.881 1.00 90.31 101 ALA A O 1
ATOM 768 N N . LYS A 1 102 ? -8.882 -3.782 2.079 1.00 90.88 102 LYS A N 1
ATOM 769 C CA . LYS A 1 102 ? -9.167 -2.575 1.288 1.00 90.88 102 LYS A CA 1
ATOM 770 C C . LYS A 1 102 ? -8.001 -1.585 1.325 1.00 90.88 102 LYS A C 1
ATOM 772 O O . LYS A 1 102 ? -7.611 -1.050 0.284 1.00 90.88 102 LYS A O 1
ATOM 777 N N . SER A 1 103 ? -7.412 -1.371 2.499 1.00 90.25 103 SER A N 1
ATOM 778 C CA . SER A 1 103 ? -6.254 -0.491 2.686 1.00 90.25 103 SER A CA 1
ATOM 779 C C . SER A 1 103 ? -5.000 -1.041 2.006 1.00 90.25 103 SER A C 1
ATOM 781 O O . SER A 1 103 ? -4.288 -0.295 1.330 1.00 90.25 103 SER A O 1
ATOM 783 N N . LEU A 1 104 ? -4.766 -2.354 2.103 1.00 91.75 104 LEU A N 1
ATOM 784 C CA . LEU A 1 104 ? -3.670 -3.025 1.413 1.00 91.75 104 LEU A CA 1
ATOM 785 C C . LEU A 1 104 ? -3.818 -2.892 -0.103 1.00 91.75 104 LEU A C 1
ATOM 787 O O . LEU A 1 104 ? -2.863 -2.498 -0.763 1.00 91.75 104 LEU A O 1
ATOM 791 N N . ARG A 1 105 ? -5.010 -3.147 -0.654 1.00 92.12 105 ARG A N 1
ATOM 792 C CA . ARG A 1 105 ? -5.278 -3.012 -2.093 1.00 92.12 105 ARG A CA 1
ATOM 793 C C . ARG A 1 105 ? -4.985 -1.597 -2.589 1.00 92.12 105 ARG A C 1
ATOM 795 O O . ARG A 1 105 ? -4.269 -1.438 -3.572 1.00 92.12 105 ARG A O 1
ATOM 802 N N . ARG A 1 106 ? -5.475 -0.571 -1.885 1.00 91.69 106 ARG A N 1
ATOM 803 C CA . ARG A 1 106 ? -5.208 0.840 -2.222 1.00 91.69 106 ARG A CA 1
ATOM 804 C C . ARG A 1 106 ? -3.717 1.177 -2.165 1.00 91.69 106 ARG A C 1
ATOM 806 O O . ARG A 1 106 ? -3.206 1.859 -3.050 1.00 91.69 106 ARG A O 1
ATOM 813 N N . GLY A 1 107 ? -3.007 0.689 -1.149 1.00 89.00 107 GLY A N 1
ATOM 814 C CA . GLY A 1 107 ? -1.569 0.919 -1.029 1.00 89.00 107 GLY A CA 1
ATOM 815 C C . GLY A 1 107 ? -0.758 0.180 -2.099 1.00 89.00 107 GLY A C 1
ATOM 816 O O . GLY A 1 107 ? 0.170 0.757 -2.659 1.00 89.00 107 GLY A O 1
ATOM 817 N N . VAL A 1 108 ? -1.131 -1.056 -2.445 1.00 91.00 108 VAL A N 1
ATOM 818 C CA . VAL A 1 108 ? -0.519 -1.817 -3.548 1.00 91.00 108 VAL A CA 1
ATOM 819 C C . VAL A 1 108 ? -0.734 -1.105 -4.881 1.00 91.00 108 VAL A C 1
ATOM 821 O O . VAL A 1 108 ? 0.212 -1.012 -5.659 1.00 91.00 108 VAL A O 1
ATOM 824 N N . GLU A 1 109 ? -1.927 -0.565 -5.127 1.00 91.00 109 GLU A N 1
ATOM 825 C CA . GLU A 1 109 ? -2.227 0.198 -6.343 1.00 91.00 109 GLU A CA 1
ATOM 826 C C . GLU A 1 109 ? -1.344 1.448 -6.455 1.00 91.00 109 GLU A C 1
ATOM 828 O O . GLU A 1 109 ? -0.713 1.687 -7.483 1.00 91.00 109 GLU A O 1
ATOM 833 N N . SER A 1 110 ? -1.204 2.199 -5.359 1.00 89.44 110 SER A N 1
ATOM 834 C CA . SER A 1 110 ? -0.301 3.355 -5.289 1.00 89.44 110 SER A CA 1
ATOM 835 C C . SER A 1 110 ? 1.161 2.969 -5.555 1.00 89.44 110 SER A C 1
ATOM 837 O O . SER A 1 110 ? 1.851 3.614 -6.350 1.00 89.44 110 SER A O 1
ATOM 839 N N . ILE A 1 111 ? 1.629 1.863 -4.960 1.00 88.81 111 ILE A N 1
ATOM 840 C CA . ILE A 1 111 ? 2.971 1.320 -5.214 1.00 88.81 111 ILE A CA 1
ATOM 841 C C . ILE A 1 111 ? 3.125 0.957 -6.693 1.00 88.81 111 ILE A C 1
ATOM 843 O O . ILE A 1 111 ? 4.138 1.306 -7.295 1.00 88.81 111 ILE A O 1
ATOM 847 N N . ASN A 1 112 ? 2.141 0.276 -7.281 1.00 86.00 112 ASN A N 1
ATOM 848 C CA . ASN A 1 112 ? 2.189 -0.155 -8.674 1.00 86.00 112 ASN A CA 1
ATOM 849 C C . ASN A 1 112 ? 2.278 1.045 -9.622 1.00 86.00 112 ASN A C 1
ATOM 851 O O . ASN A 1 112 ? 3.159 1.096 -10.479 1.00 86.00 112 ASN A O 1
ATOM 855 N N . ARG A 1 113 ? 1.448 2.067 -9.393 1.00 86.88 113 ARG A N 1
ATOM 856 C CA . ARG A 1 113 ? 1.456 3.311 -10.168 1.00 86.88 113 ARG A CA 1
ATOM 857 C C . ARG A 1 113 ? 2.795 4.047 -10.064 1.00 86.88 113 ARG A C 1
ATOM 859 O O . ARG A 1 113 ? 3.312 4.521 -11.071 1.00 86.88 113 ARG A O 1
ATOM 866 N N . GLY A 1 114 ? 3.395 4.076 -8.873 1.00 85.00 114 GLY A N 1
ATOM 867 C CA . GLY A 1 114 ? 4.720 4.662 -8.655 1.00 85.00 114 GLY A CA 1
ATOM 868 C C . GLY A 1 114 ? 5.881 3.854 -9.250 1.00 85.00 114 GLY A C 1
ATOM 869 O O . GLY A 1 114 ? 6.941 4.418 -9.512 1.00 85.00 114 GLY A O 1
ATOM 870 N N . LEU A 1 115 ? 5.715 2.544 -9.462 1.00 85.94 115 LEU A N 1
ATOM 871 C CA . LEU A 1 115 ? 6.733 1.680 -10.073 1.00 85.94 115 LEU A CA 1
ATOM 872 C C . LEU A 1 115 ? 6.609 1.593 -11.600 1.00 85.94 115 LEU A C 1
ATOM 874 O O . LEU A 1 115 ? 7.621 1.368 -12.261 1.00 85.94 115 LEU A O 1
ATOM 878 N N . MET A 1 116 ? 5.415 1.792 -12.165 1.00 84.38 116 MET A N 1
ATOM 879 C CA . MET A 1 116 ? 5.195 1.675 -13.609 1.00 84.38 116 MET A CA 1
ATOM 880 C C . MET A 1 116 ? 5.998 2.698 -14.415 1.00 84.38 116 MET A C 1
ATOM 882 O O . MET A 1 116 ? 6.690 2.321 -15.353 1.00 84.38 116 MET A O 1
ATOM 886 N N . VAL A 1 117 ? 5.956 3.977 -14.032 1.00 82.25 117 VAL A N 1
ATOM 887 C CA . VAL A 1 117 ? 6.649 5.057 -14.758 1.00 82.25 117 VAL A CA 1
ATOM 888 C C . VAL A 1 117 ? 8.162 4.802 -14.893 1.00 82.25 117 VAL A C 1
ATOM 890 O O . VAL A 1 117 ? 8.657 4.791 -16.021 1.00 82.25 117 VAL A O 1
ATOM 893 N N . PRO A 1 118 ? 8.918 4.532 -13.808 1.00 82.31 118 PRO A N 1
ATOM 894 C CA . PRO A 1 118 ? 10.345 4.235 -13.927 1.00 82.31 118 PRO A CA 1
ATOM 895 C C . PRO A 1 118 ? 10.628 2.901 -14.638 1.00 82.31 118 PRO A C 1
ATOM 897 O O . PRO A 1 118 ? 11.651 2.779 -15.313 1.00 82.31 118 PRO A O 1
ATOM 900 N N . ALA A 1 119 ? 9.736 1.909 -14.542 1.00 79.88 119 ALA A N 1
ATOM 901 C CA . ALA A 1 119 ? 9.890 0.652 -15.274 1.00 79.88 119 ALA A CA 1
ATOM 902 C C . ALA A 1 119 ? 9.745 0.863 -16.793 1.00 79.88 119 ALA A C 1
ATOM 904 O O . ALA A 1 119 ? 10.589 0.401 -17.555 1.00 79.88 119 ALA A O 1
ATOM 905 N N . ILE A 1 120 ? 8.744 1.632 -17.230 1.00 86.00 120 ILE A N 1
ATOM 906 C CA . ILE A 1 120 ? 8.531 1.970 -18.646 1.00 86.00 120 ILE A CA 1
ATOM 907 C C . ILE A 1 120 ? 9.704 2.797 -19.184 1.00 86.00 120 ILE A C 1
ATOM 909 O O . ILE A 1 120 ? 10.246 2.476 -20.239 1.00 86.00 120 ILE A O 1
ATOM 913 N N . LEU A 1 121 ? 10.150 3.817 -18.442 1.00 86.50 121 LEU A N 1
ATOM 914 C CA . LEU A 1 121 ? 11.311 4.629 -18.822 1.00 86.50 121 LEU A CA 1
ATOM 915 C C . LEU A 1 121 ? 12.579 3.786 -18.985 1.00 86.50 121 LEU A C 1
ATOM 917 O O . LEU A 1 121 ? 13.273 3.917 -19.988 1.00 86.50 121 LEU A O 1
ATOM 921 N N . SER A 1 122 ? 12.872 2.898 -18.032 1.00 84.12 122 SER A N 1
ATOM 922 C CA . SER A 1 122 ? 14.064 2.044 -18.126 1.00 84.12 122 SER A CA 1
ATOM 923 C C . SER A 1 122 ? 13.986 1.067 -19.302 1.00 84.12 122 SER A C 1
ATOM 925 O O . SER A 1 122 ? 14.979 0.895 -20.005 1.00 84.12 122 SER A O 1
ATOM 927 N N . PHE A 1 123 ? 12.808 0.502 -19.584 1.00 85.06 123 PHE A N 1
ATOM 928 C CA . PHE A 1 123 ? 12.590 -0.334 -20.765 1.00 85.06 123 PHE A CA 1
ATOM 929 C C . PHE A 1 123 ? 12.851 0.435 -22.070 1.00 85.06 123 PHE A C 1
ATOM 931 O O . PHE A 1 123 ? 13.624 -0.023 -22.911 1.00 85.06 123 PHE A O 1
ATOM 938 N N . LEU A 1 124 ? 12.270 1.632 -22.220 1.00 88.38 124 LEU A N 1
ATOM 939 C CA . LEU A 1 124 ? 12.453 2.472 -23.409 1.00 88.38 124 LEU A CA 1
ATOM 940 C C . LEU A 1 124 ? 13.918 2.872 -23.621 1.00 88.38 124 LEU A C 1
ATOM 942 O O . LEU A 1 124 ? 14.394 2.873 -24.755 1.00 88.38 124 LEU A O 1
ATOM 946 N N . VAL A 1 125 ? 14.651 3.164 -22.542 1.00 88.94 125 VAL A N 1
ATOM 947 C CA . VAL A 1 125 ? 16.084 3.484 -22.612 1.00 88.94 125 VAL A CA 1
ATOM 948 C C . VAL A 1 125 ? 16.891 2.291 -23.123 1.00 88.94 125 VAL A C 1
ATOM 950 O O . VAL A 1 125 ? 17.709 2.461 -24.025 1.00 88.94 125 VAL A O 1
ATOM 953 N N . VAL A 1 126 ? 16.647 1.081 -22.611 1.00 88.50 126 VAL A N 1
ATOM 954 C CA . VAL A 1 126 ? 17.366 -0.125 -23.062 1.00 88.50 126 VAL A CA 1
ATOM 955 C C . VAL A 1 126 ? 17.084 -0.417 -24.536 1.00 88.50 126 VAL A C 1
ATOM 957 O O . VAL A 1 126 ? 18.017 -0.692 -25.293 1.00 88.50 126 VAL A O 1
ATOM 960 N N . VAL A 1 127 ? 15.823 -0.303 -24.966 1.00 86.69 127 VAL A N 1
ATOM 961 C CA . VAL A 1 127 ? 15.435 -0.493 -26.373 1.00 86.69 127 VAL A CA 1
ATOM 962 C C . VAL A 1 127 ? 16.089 0.558 -27.272 1.00 86.69 127 VAL A C 1
ATOM 964 O O . VAL A 1 127 ? 16.656 0.201 -28.302 1.00 86.69 127 VAL A O 1
ATOM 967 N N . SER A 1 128 ? 16.078 1.830 -26.864 1.00 89.38 128 SER A N 1
ATOM 968 C CA . SER A 1 128 ? 16.719 2.924 -27.603 1.00 89.38 128 SER A CA 1
ATOM 969 C C . SER A 1 128 ? 18.225 2.697 -27.765 1.00 89.38 128 SER A C 1
ATOM 971 O O . SER A 1 128 ? 18.742 2.763 -28.877 1.00 89.38 128 SER A O 1
ATOM 973 N N . ILE A 1 129 ? 18.928 2.318 -26.691 1.00 87.25 129 ILE A N 1
ATOM 974 C CA . ILE A 1 129 ? 20.365 2.008 -26.745 1.00 87.25 129 ILE A CA 1
ATOM 975 C C . ILE A 1 129 ? 20.636 0.829 -27.687 1.00 87.25 129 ILE A C 1
ATOM 977 O O . ILE A 1 129 ? 21.561 0.897 -28.494 1.00 87.25 129 ILE A O 1
ATOM 981 N N . CYS A 1 130 ? 19.824 -0.233 -27.636 1.00 85.56 130 CYS A N 1
ATOM 982 C CA . CYS A 1 130 ? 19.971 -1.374 -28.542 1.00 85.56 130 CYS A CA 1
ATOM 983 C C . CYS A 1 130 ? 19.741 -0.976 -30.009 1.00 85.56 130 CYS A C 1
ATOM 985 O O . CYS A 1 130 ? 20.498 -1.401 -30.884 1.00 85.56 130 CYS A O 1
ATOM 987 N N . ALA A 1 131 ? 18.737 -0.138 -30.284 1.00 86.56 131 ALA A N 1
ATOM 988 C CA . ALA A 1 131 ? 18.445 0.368 -31.624 1.00 86.56 131 ALA A CA 1
ATOM 989 C C . ALA A 1 131 ? 19.581 1.255 -32.160 1.00 86.56 131 ALA A C 1
ATOM 991 O O . ALA A 1 131 ? 20.022 1.083 -33.296 1.00 86.56 131 ALA A O 1
ATOM 992 N N . VAL A 1 132 ? 20.122 2.156 -31.336 1.00 88.88 132 VAL A N 1
ATOM 993 C CA . VAL A 1 132 ? 21.272 2.991 -31.713 1.00 88.88 132 VAL A CA 1
ATOM 994 C C . VAL A 1 132 ? 22.511 2.126 -31.947 1.00 88.88 132 VAL A C 1
ATOM 996 O O . VAL A 1 132 ? 23.164 2.268 -32.977 1.00 88.88 132 VAL A O 1
ATOM 999 N N . ALA A 1 133 ? 22.814 1.181 -31.053 1.00 85.25 133 ALA A N 1
ATOM 1000 C CA . ALA A 1 133 ? 23.979 0.305 -31.181 1.00 85.25 133 ALA A CA 1
ATOM 1001 C C . ALA A 1 133 ? 23.922 -0.568 -32.445 1.00 85.25 133 ALA A C 1
ATOM 1003 O O . ALA A 1 133 ? 24.919 -0.691 -33.157 1.00 85.25 133 ALA A O 1
ATOM 1004 N N . THR A 1 134 ? 22.755 -1.141 -32.752 1.00 83.75 134 THR A N 1
ATOM 1005 C CA . THR A 1 134 ? 22.548 -1.920 -33.983 1.00 83.75 134 THR A CA 1
ATOM 1006 C C . THR A 1 134 ? 22.639 -1.045 -35.230 1.00 83.75 134 THR A C 1
ATOM 1008 O O . THR A 1 134 ? 23.304 -1.437 -36.186 1.00 83.75 134 THR A O 1
ATOM 1011 N N . THR A 1 135 ? 22.071 0.164 -35.205 1.00 86.44 135 THR A N 1
ATOM 1012 C CA . THR A 1 135 ? 22.155 1.121 -36.321 1.00 86.44 135 THR A CA 1
ATOM 1013 C C . THR A 1 135 ? 23.598 1.547 -36.592 1.00 86.44 135 THR A C 1
ATOM 1015 O O . THR A 1 135 ? 24.034 1.559 -37.742 1.00 86.44 135 THR A O 1
ATOM 1018 N N . VAL A 1 136 ? 24.371 1.860 -35.548 1.00 86.38 136 VAL A N 1
ATOM 1019 C CA . VAL A 1 136 ? 25.791 2.225 -35.670 1.00 86.38 136 VAL A CA 1
ATOM 1020 C C . VAL A 1 136 ? 26.597 1.049 -36.223 1.00 86.38 136 VAL A C 1
ATOM 1022 O O . VAL A 1 136 ? 27.309 1.212 -37.211 1.00 86.38 136 VAL A O 1
ATOM 1025 N N . MET A 1 137 ? 26.435 -0.153 -35.662 1.00 83.38 137 MET A N 1
ATOM 1026 C CA . MET A 1 137 ? 27.106 -1.366 -36.154 1.00 83.38 137 MET A CA 1
ATOM 1027 C C . MET A 1 137 ? 26.774 -1.674 -37.618 1.00 83.38 137 MET A C 1
ATOM 1029 O O . MET A 1 137 ? 27.663 -2.047 -38.386 1.00 83.38 137 MET A O 1
ATOM 1033 N N . TYR A 1 138 ? 25.514 -1.490 -38.018 1.00 82.19 138 TYR A N 1
ATOM 1034 C CA . TYR A 1 138 ? 25.077 -1.687 -39.396 1.00 82.19 138 TYR A CA 1
ATOM 1035 C C . TYR A 1 138 ? 25.709 -0.666 -40.354 1.00 82.19 138 TYR A C 1
ATOM 1037 O O . TYR A 1 138 ? 26.210 -1.046 -41.414 1.00 82.19 138 TYR A O 1
ATOM 1045 N N . ASN A 1 139 ? 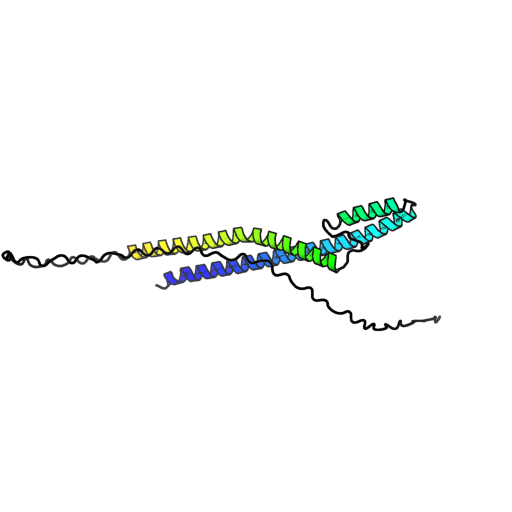25.760 0.616 -39.975 1.00 82.50 139 ASN A N 1
ATOM 1046 C CA . ASN A 1 139 ? 26.414 1.660 -40.773 1.00 82.50 139 ASN A CA 1
ATOM 1047 C C . ASN A 1 139 ? 27.926 1.414 -40.924 1.00 82.50 139 ASN A C 1
ATOM 1049 O O . ASN A 1 139 ? 28.474 1.559 -42.017 1.00 82.50 139 ASN A O 1
ATOM 1053 N N . PHE A 1 140 ? 28.606 0.977 -39.861 1.00 80.06 140 PHE A N 1
ATOM 1054 C CA . PHE A 1 140 ? 30.034 0.648 -39.926 1.00 80.06 140 PHE A CA 1
ATOM 1055 C C . PHE A 1 140 ? 30.326 -0.569 -40.817 1.00 80.06 140 PHE A C 1
ATOM 1057 O O . PHE A 1 140 ? 31.309 -0.557 -41.553 1.00 80.06 140 PHE A O 1
ATOM 1064 N N . GLN A 1 141 ? 29.479 -1.605 -40.801 1.00 75.75 141 GLN A N 1
ATOM 1065 C CA . GLN A 1 141 ? 29.662 -2.770 -41.679 1.00 75.75 141 GLN A CA 1
ATOM 1066 C C . GLN A 1 141 ? 29.343 -2.476 -43.145 1.00 75.75 141 GLN A C 1
ATOM 1068 O O . GLN A 1 141 ? 30.080 -2.920 -44.024 1.00 75.75 141 GLN A O 1
ATOM 1073 N N . SER A 1 142 ? 28.282 -1.715 -43.417 1.00 71.50 142 SER A N 1
ATOM 1074 C CA . SER A 1 142 ? 27.918 -1.328 -44.787 1.00 71.50 142 SER A CA 1
ATOM 1075 C C . SER A 1 142 ? 28.964 -0.409 -45.428 1.00 71.50 142 SER A C 1
ATOM 1077 O O . SER A 1 142 ? 29.276 -0.574 -46.604 1.00 71.50 142 SER A O 1
ATOM 1079 N N . SER A 1 143 ? 29.604 0.467 -44.646 1.00 67.06 143 SER A N 1
ATOM 1080 C CA . SER A 1 143 ? 30.710 1.319 -45.118 1.00 67.06 143 SER A CA 1
ATOM 1081 C C . SER A 1 143 ? 31.975 0.530 -45.499 1.00 67.06 143 SER A C 1
ATOM 1083 O O . SER A 1 143 ? 32.772 1.000 -46.304 1.00 67.06 143 SER A O 1
ATOM 1085 N N . GLY A 1 144 ? 32.167 -0.678 -44.952 1.00 58.06 144 GLY A N 1
ATOM 1086 C CA . GLY A 1 144 ? 33.260 -1.586 -45.328 1.00 58.06 144 GLY A CA 1
ATOM 1087 C C . GLY A 1 144 ? 32.975 -2.439 -46.572 1.00 58.06 144 GLY A C 1
ATOM 1088 O O . GLY A 1 144 ? 33.877 -3.109 -47.070 1.00 58.06 144 GLY A O 1
ATOM 1089 N N . GLN A 1 145 ? 31.738 -2.415 -47.081 1.00 52.75 145 GLN A N 1
ATOM 1090 C CA . GLN A 1 145 ? 31.288 -3.094 -48.301 1.00 52.75 145 GLN A CA 1
ATOM 1091 C C . GLN A 1 145 ? 31.024 -2.096 -49.440 1.00 52.75 145 GLN A C 1
ATOM 1093 O O . GLN A 1 145 ? 30.093 -2.258 -50.224 1.00 52.75 145 GLN A O 1
ATOM 1098 N N . THR A 1 146 ? 31.858 -1.069 -49.612 1.00 52.16 146 THR A N 1
ATOM 1099 C CA . THR A 1 146 ? 31.996 -0.484 -50.952 1.00 52.16 146 THR A CA 1
ATOM 1100 C C . THR A 1 146 ? 32.715 -1.508 -51.815 1.00 52.16 146 THR A C 1
ATOM 1102 O O . THR A 1 146 ? 33.943 -1.591 -51.832 1.00 52.16 146 THR A O 1
ATOM 1105 N N . ALA A 1 147 ? 31.909 -2.350 -52.458 1.00 48.16 147 ALA A N 1
ATOM 1106 C CA . ALA A 1 147 ? 32.323 -3.266 -53.494 1.00 48.16 147 ALA A CA 1
ATOM 1107 C C . ALA A 1 147 ? 33.283 -2.548 -54.443 1.00 48.16 147 ALA A C 1
ATOM 1109 O O . ALA A 1 147 ? 32.988 -1.456 -54.936 1.00 48.16 147 ALA A O 1
ATOM 1110 N N . ALA A 1 148 ? 34.424 -3.182 -54.697 1.00 50.44 148 ALA A N 1
ATOM 1111 C CA . ALA A 1 148 ? 35.212 -2.908 -55.876 1.00 50.44 148 ALA A CA 1
ATOM 1112 C C . ALA A 1 148 ? 34.265 -2.993 -57.081 1.00 50.44 148 ALA A C 1
ATOM 1114 O O . ALA A 1 148 ? 33.896 -4.083 -57.524 1.00 50.44 148 ALA A O 1
ATOM 1115 N N . VAL A 1 149 ? 33.823 -1.835 -57.571 1.00 53.78 149 VAL A N 1
ATOM 1116 C CA . VAL A 1 149 ? 33.203 -1.711 -58.884 1.00 53.78 149 VAL A CA 1
ATOM 1117 C C . VAL A 1 149 ? 34.296 -2.135 -59.849 1.00 53.78 149 VAL A C 1
ATOM 1119 O O . VAL A 1 149 ? 35.205 -1.369 -60.154 1.00 53.78 149 VAL A O 1
ATOM 1122 N N . THR A 1 150 ? 34.267 -3.403 -60.247 1.00 51.91 150 THR A N 1
ATOM 1123 C CA . THR A 1 150 ? 35.115 -3.896 -61.325 1.00 51.91 150 THR A CA 1
ATOM 1124 C C . THR A 1 150 ? 34.623 -3.171 -62.575 1.00 51.91 150 THR A C 1
ATOM 1126 O O . THR A 1 150 ? 33.452 -3.349 -62.926 1.00 51.91 150 THR A O 1
ATOM 1129 N N . PRO A 1 151 ? 35.426 -2.298 -63.211 1.00 48.84 151 PRO A N 1
ATOM 1130 C CA . PRO A 1 151 ? 35.000 -1.652 -64.439 1.00 48.84 151 PRO A CA 1
ATOM 1131 C C . PRO A 1 151 ? 34.722 -2.750 -65.465 1.00 48.84 151 PRO A C 1
ATOM 1133 O O . PRO A 1 151 ? 35.581 -3.584 -65.751 1.00 48.84 151 PRO A O 1
ATOM 1136 N N . SER A 1 152 ? 33.487 -2.787 -65.960 1.00 48.06 152 SER A N 1
ATOM 1137 C CA . SER A 1 152 ? 33.093 -3.694 -67.033 1.00 48.06 152 SER A CA 1
ATOM 1138 C C . SER A 1 152 ? 34.015 -3.449 -68.240 1.00 48.06 152 SER A C 1
ATOM 1140 O O . SER A 1 152 ? 34.236 -2.282 -68.583 1.00 48.06 152 SER A O 1
ATOM 1142 N N . PRO A 1 153 ? 34.599 -4.485 -68.870 1.00 59.03 153 PRO A N 1
ATOM 1143 C CA . PRO A 1 153 ? 35.406 -4.288 -70.067 1.00 59.03 153 PRO A CA 1
ATOM 1144 C C . PRO A 1 153 ? 34.530 -3.718 -71.200 1.00 59.03 153 PRO A C 1
ATOM 1146 O O . PRO A 1 153 ? 33.357 -4.086 -71.308 1.00 59.03 153 PRO A O 1
ATOM 1149 N N . PRO A 1 154 ? 35.061 -2.816 -72.045 1.00 50.78 154 PRO A N 1
ATOM 1150 C CA . PRO A 1 154 ? 34.284 -2.186 -73.107 1.00 50.78 154 PRO A CA 1
ATOM 1151 C C . PRO A 1 154 ? 33.791 -3.234 -74.115 1.00 50.78 154 PRO A C 1
ATOM 1153 O O . PRO A 1 154 ? 34.582 -4.010 -74.654 1.00 50.78 154 PRO A O 1
ATOM 1156 N N . LEU A 1 155 ? 32.479 -3.249 -74.375 1.00 51.56 155 LEU A N 1
ATOM 1157 C CA . LEU A 1 155 ? 31.884 -4.042 -75.453 1.00 51.56 155 LEU A CA 1
ATOM 1158 C C . LEU A 1 155 ? 32.412 -3.560 -76.820 1.00 51.56 155 LEU A C 1
ATOM 1160 O O . LEU A 1 155 ? 32.521 -2.349 -77.031 1.00 51.56 155 LEU A O 1
ATOM 1164 N N . PRO A 1 156 ? 32.688 -4.467 -77.775 1.00 51.16 156 PRO A N 1
ATOM 1165 C CA . PRO A 1 156 ? 33.041 -4.087 -79.135 1.00 51.16 156 PRO A CA 1
ATOM 1166 C C . PRO A 1 156 ? 31.854 -3.422 -79.845 1.00 51.16 156 PRO A C 1
ATOM 1168 O O . PRO A 1 156 ? 30.747 -3.960 -79.894 1.00 51.16 156 PRO A O 1
ATOM 1171 N N . THR A 1 157 ? 32.118 -2.249 -80.419 1.00 52.50 157 THR A N 1
ATOM 1172 C CA . THR A 1 157 ? 31.239 -1.496 -81.319 1.00 52.50 157 THR A CA 1
ATOM 1173 C C . THR A 1 157 ? 30.799 -2.370 -82.495 1.00 52.50 157 THR A C 1
ATOM 1175 O O . THR A 1 157 ? 31.575 -2.615 -83.418 1.00 52.50 157 THR A O 1
ATOM 1178 N N . LEU A 1 158 ? 29.549 -2.833 -82.474 1.00 48.56 158 LEU A N 1
ATOM 1179 C CA . LEU A 1 158 ? 28.889 -3.423 -83.637 1.00 48.56 158 LEU A CA 1
ATOM 1180 C C . LEU A 1 158 ? 28.269 -2.308 -84.493 1.00 48.56 158 LEU A C 1
ATOM 1182 O O . LEU A 1 158 ? 27.627 -1.391 -83.986 1.00 48.56 158 LEU A O 1
ATOM 1186 N N . ALA A 1 159 ? 28.541 -2.396 -85.793 1.00 53.56 159 ALA A N 1
ATOM 1187 C CA . ALA A 1 159 ? 28.158 -1.477 -86.861 1.00 53.56 159 ALA A CA 1
ATOM 1188 C C . ALA A 1 159 ? 26.631 -1.229 -86.960 1.00 53.56 159 ALA A C 1
ATOM 1190 O O . ALA A 1 159 ? 25.842 -2.065 -86.515 1.00 53.56 159 ALA A O 1
ATOM 1191 N N . PRO A 1 160 ? 26.199 -0.101 -87.562 1.00 49.59 160 PRO A N 1
ATOM 1192 C CA . PRO A 1 160 ? 24.791 0.279 -87.639 1.00 49.59 160 PRO A CA 1
ATOM 1193 C C . PRO A 1 160 ? 23.999 -0.676 -88.542 1.00 49.59 160 PRO A C 1
ATOM 1195 O O . PRO A 1 160 ? 24.329 -0.862 -89.712 1.00 49.59 160 PRO A O 1
ATOM 1198 N N . VAL A 1 161 ? 22.933 -1.260 -87.993 1.00 53.75 161 VAL A N 1
ATOM 1199 C CA . VAL A 1 161 ? 21.948 -2.052 -88.743 1.00 53.75 161 VAL A CA 1
ATOM 1200 C C . VAL A 1 161 ? 20.883 -1.097 -89.314 1.00 53.75 161 VAL A C 1
ATOM 1202 O O . VAL A 1 161 ? 20.452 -0.194 -88.592 1.00 53.75 161 VAL A O 1
ATOM 1205 N N . PRO A 1 162 ? 20.456 -1.248 -90.585 1.00 50.91 162 PRO A N 1
ATOM 1206 C CA . PRO A 1 162 ? 19.425 -0.407 -91.187 1.00 50.91 162 PRO A CA 1
ATOM 1207 C C . PRO A 1 162 ? 18.075 -0.585 -90.484 1.00 50.91 162 PRO A C 1
ATOM 1209 O O . PRO A 1 162 ? 17.670 -1.705 -90.181 1.00 50.91 162 PRO A O 1
ATOM 1212 N N . PHE A 1 163 ? 17.382 0.531 -90.255 1.00 48.66 163 PHE A N 1
ATOM 1213 C CA . PHE A 1 163 ? 15.992 0.568 -89.807 1.00 48.66 163 PHE A CA 1
ATOM 1214 C C . PHE A 1 163 ? 15.099 -0.128 -90.836 1.00 48.66 163 PHE A C 1
ATOM 1216 O O . PHE A 1 163 ? 14.931 0.389 -91.941 1.00 48.66 163 PHE A O 1
ATOM 1223 N N . ASP A 1 164 ? 14.500 -1.252 -90.452 1.00 40.00 164 ASP A N 1
ATOM 1224 C CA . ASP A 1 164 ? 13.343 -1.799 -91.150 1.00 40.00 164 ASP A CA 1
ATOM 1225 C C . ASP A 1 164 ? 12.087 -1.477 -90.335 1.00 40.00 164 ASP A C 1
ATOM 1227 O O . ASP A 1 164 ? 11.997 -1.744 -89.132 1.00 40.00 164 ASP A O 1
ATOM 1231 N N . ALA A 1 165 ? 11.157 -0.787 -90.986 1.00 53.31 165 ALA A N 1
ATOM 1232 C CA . ALA A 1 165 ? 9.921 -0.308 -90.401 1.00 53.31 165 ALA A CA 1
ATOM 1233 C C . ALA A 1 165 ? 8.887 -1.433 -90.467 1.00 53.31 165 ALA A C 1
ATOM 1235 O O . ALA A 1 165 ? 8.408 -1.788 -91.541 1.00 53.31 165 ALA A O 1
ATOM 1236 N N . THR A 1 166 ? 8.503 -1.988 -89.319 1.00 53.00 166 THR A N 1
ATOM 1237 C CA . THR A 1 166 ? 7.388 -2.943 -89.247 1.00 53.00 166 THR A CA 1
ATOM 1238 C C . THR A 1 166 ? 6.487 -2.592 -88.055 1.00 53.00 166 THR A C 1
ATOM 1240 O O . THR A 1 166 ? 7.000 -2.271 -86.981 1.00 53.00 166 THR A O 1
ATOM 1243 N N . PRO A 1 167 ? 5.153 -2.545 -88.246 1.00 51.59 167 PRO A N 1
ATOM 1244 C CA . PRO A 1 167 ? 4.244 -1.798 -87.381 1.00 51.59 167 PRO A CA 1
ATOM 1245 C C . PRO A 1 167 ? 3.903 -2.507 -86.062 1.00 51.59 167 PRO A C 1
ATOM 1247 O O . PRO A 1 167 ? 3.856 -3.731 -85.971 1.00 51.59 167 PRO A O 1
ATOM 1250 N N . LEU A 1 168 ? 3.615 -1.677 -85.055 1.00 60.12 168 LEU A N 1
ATOM 1251 C CA . LEU A 1 168 ? 3.115 -2.015 -83.718 1.00 60.12 168 LEU A CA 1
ATOM 1252 C C . LEU A 1 168 ? 1.861 -2.913 -83.748 1.00 60.12 168 LEU A C 1
ATOM 1254 O O . LEU A 1 168 ? 0.899 -2.575 -84.440 1.00 60.12 168 LEU A O 1
ATOM 1258 N N . PRO A 1 169 ? 1.788 -3.950 -82.895 1.00 62.19 169 PRO A N 1
ATOM 1259 C CA . PRO A 1 169 ? 0.522 -4.475 -82.395 1.00 62.19 169 PRO A CA 1
ATOM 1260 C C . PRO A 1 169 ? 0.119 -3.840 -81.039 1.00 62.19 169 PRO A C 1
ATOM 1262 O O . PRO A 1 169 ? 0.940 -3.212 -80.367 1.00 62.19 169 PRO A O 1
ATOM 1265 N N . PRO A 1 170 ? -1.171 -3.936 -80.665 1.00 58.50 170 PRO A N 1
ATOM 1266 C CA . PRO A 1 170 ? -1.882 -2.903 -79.916 1.00 58.50 170 PRO A CA 1
ATOM 1267 C C . PRO A 1 170 ? -1.779 -2.991 -78.387 1.00 58.50 170 PRO A C 1
ATOM 1269 O O . PRO A 1 170 ? -1.562 -4.043 -77.791 1.00 58.50 170 PRO A O 1
ATOM 1272 N N . VAL A 1 171 ? -2.031 -1.826 -77.785 1.00 59.16 171 VAL A N 1
ATOM 1273 C CA . VAL A 1 171 ? -2.293 -1.548 -76.368 1.00 59.16 171 VAL A CA 1
ATOM 1274 C C . VAL A 1 171 ? -3.254 -2.573 -75.755 1.00 59.16 171 VAL A C 1
ATOM 1276 O O . VAL A 1 171 ? -4.420 -2.645 -76.138 1.00 59.16 171 VAL A O 1
ATOM 1279 N N . LEU A 1 172 ? -2.785 -3.307 -74.745 1.00 52.53 172 LEU A N 1
ATOM 1280 C CA . LEU A 1 172 ? -3.649 -4.027 -73.812 1.00 52.53 172 LEU A CA 1
ATOM 1281 C C . LEU A 1 172 ? -4.031 -3.076 -72.672 1.00 52.53 172 LEU A C 1
ATOM 1283 O O . LEU A 1 172 ? -3.220 -2.753 -71.805 1.00 52.53 172 LEU A O 1
ATOM 1287 N N . GLN A 1 173 ? -5.275 -2.602 -72.717 1.00 64.12 173 GLN A N 1
ATOM 1288 C CA . GLN A 1 173 ? -5.935 -1.917 -71.608 1.00 64.12 173 GLN A CA 1
ATOM 1289 C C . GLN A 1 173 ? -6.057 -2.860 -70.396 1.00 64.12 173 GLN A C 1
ATOM 1291 O O . GLN A 1 173 ? -6.455 -4.015 -70.570 1.00 64.12 173 GLN A O 1
ATOM 1296 N N . PRO A 1 174 ? -5.789 -2.391 -69.166 1.00 70.12 174 PRO A N 1
ATOM 1297 C CA . PRO A 1 174 ? -6.194 -3.106 -67.964 1.00 70.12 174 PRO A CA 1
ATOM 1298 C C . PRO A 1 174 ? -7.720 -2.992 -67.750 1.00 70.12 174 PRO A C 1
ATOM 1300 O O . PRO A 1 174 ? -8.299 -1.938 -68.031 1.00 70.12 174 PRO A O 1
ATOM 1303 N N . PRO A 1 175 ? -8.388 -4.048 -67.250 1.00 69.31 175 PRO A N 1
ATOM 1304 C CA . PRO A 1 175 ? -9.817 -4.015 -66.955 1.00 69.31 175 PRO A CA 1
ATOM 1305 C C . PRO A 1 175 ? -10.145 -3.116 -65.744 1.00 69.31 175 PRO A C 1
ATOM 1307 O O . PRO A 1 175 ? -9.320 -2.974 -64.836 1.00 69.31 175 PRO A O 1
ATOM 1310 N N . PRO A 1 176 ? -11.351 -2.519 -65.706 1.00 63.47 176 PRO A N 1
ATOM 1311 C CA . PRO A 1 176 ? -11.799 -1.665 -64.615 1.00 63.47 176 PRO A CA 1
ATOM 1312 C C . PRO A 1 176 ? -12.186 -2.448 -63.350 1.00 63.47 176 PRO A C 1
ATOM 1314 O O . PRO A 1 176 ? -12.692 -3.568 -63.388 1.00 63.47 176 PRO A O 1
ATOM 1317 N N . VAL A 1 177 ? -11.951 -1.771 -62.230 1.00 59.62 177 VAL A N 1
ATOM 1318 C CA . VAL A 1 177 ? -12.289 -2.086 -60.835 1.00 59.62 177 VAL A CA 1
ATOM 1319 C C . VAL A 1 177 ? -13.790 -2.353 -60.643 1.00 59.62 177 VAL A C 1
ATOM 1321 O O . VAL A 1 177 ? -14.600 -1.615 -61.203 1.00 59.62 177 VAL A O 1
ATOM 1324 N N . PRO A 1 178 ? -14.190 -3.262 -59.737 1.00 59.47 178 PRO A N 1
ATOM 1325 C CA . PRO A 1 178 ? -15.413 -3.078 -58.972 1.00 59.47 178 PRO A CA 1
ATOM 1326 C C . PRO A 1 178 ? -15.087 -2.548 -57.573 1.00 59.47 178 PRO A C 1
ATOM 1328 O O . PRO A 1 178 ? -14.375 -3.165 -56.781 1.00 59.47 178 PRO A O 1
ATOM 1331 N N . ALA A 1 179 ? -15.621 -1.359 -57.300 1.00 56.53 179 ALA A N 1
ATOM 1332 C CA . ALA A 1 179 ? -15.731 -0.797 -55.972 1.00 56.53 179 ALA A CA 1
ATOM 1333 C C . ALA A 1 179 ? -16.634 -1.708 -55.135 1.00 56.53 179 ALA A C 1
ATOM 1335 O O . ALA A 1 179 ? -17.763 -1.989 -55.532 1.00 56.53 179 ALA A O 1
ATOM 1336 N N . GLN A 1 180 ? -16.153 -2.139 -53.973 1.00 49.16 180 GLN A N 1
ATOM 1337 C CA . GLN A 1 180 ? -16.995 -2.771 -52.972 1.00 49.16 180 GLN A CA 1
ATOM 1338 C C . GLN A 1 180 ? -16.877 -1.962 -51.688 1.00 49.16 180 GLN A C 1
ATOM 1340 O O . GLN A 1 180 ? -15.936 -2.105 -50.911 1.00 49.16 180 GLN A O 1
ATOM 1345 N N . GLY A 1 181 ? -17.843 -1.060 -51.518 1.00 51.38 181 GLY A N 1
ATOM 1346 C CA . GLY A 1 181 ? -18.213 -0.590 -50.199 1.00 51.38 181 GLY A CA 1
ATOM 1347 C C . GLY A 1 181 ? -18.768 -1.762 -49.399 1.00 51.38 181 GLY A C 1
ATOM 1348 O O . GLY A 1 181 ? -19.510 -2.592 -49.922 1.00 51.38 181 GLY A O 1
ATOM 1349 N N . SER A 1 182 ? -18.404 -1.818 -48.128 1.00 47.38 182 SER A N 1
ATOM 1350 C CA . SER A 1 182 ? -19.268 -2.408 -47.123 1.00 47.38 182 SER A CA 1
ATOM 1351 C C . SER A 1 182 ? -19.029 -1.646 -45.837 1.00 47.38 182 SER A C 1
ATOM 1353 O O . SER A 1 182 ? -18.041 -1.857 -45.137 1.00 47.38 182 SER A O 1
ATOM 1355 N N . ASP A 1 183 ? -19.954 -0.731 -45.571 1.00 50.22 183 ASP A N 1
ATOM 1356 C CA . ASP A 1 183 ? -20.360 -0.423 -44.214 1.00 50.22 183 ASP A CA 1
ATOM 1357 C C . ASP A 1 183 ? -20.572 -1.741 -43.462 1.00 50.22 183 ASP A C 1
ATOM 1359 O O . ASP A 1 183 ? -21.323 -2.617 -43.898 1.00 50.22 183 ASP A O 1
ATOM 1363 N N . ALA A 1 184 ? -19.889 -1.880 -42.337 1.00 47.88 184 ALA A N 1
ATOM 1364 C CA . ALA A 1 184 ? -20.279 -2.782 -41.274 1.00 47.88 184 ALA A CA 1
ATOM 1365 C C . ALA A 1 184 ? -19.903 -2.087 -39.969 1.00 47.88 184 ALA A C 1
ATOM 1367 O O . ALA A 1 184 ? -18.764 -2.123 -39.509 1.00 47.88 184 ALA A O 1
ATOM 1368 N N . ALA A 1 185 ? -20.890 -1.378 -39.429 1.00 53.28 185 ALA A N 1
ATOM 1369 C CA . ALA A 1 185 ? -20.930 -1.004 -38.035 1.00 53.28 185 ALA A CA 1
ATOM 1370 C C . ALA A 1 185 ? -20.861 -2.291 -37.199 1.00 53.28 185 ALA A C 1
ATOM 1372 O O . ALA A 1 185 ? -21.829 -3.048 -37.142 1.00 53.28 185 ALA A O 1
ATOM 1373 N N . GLU A 1 186 ? -19.716 -2.555 -36.570 1.00 47.19 186 GLU A N 1
ATOM 1374 C CA . GLU A 1 186 ? -19.657 -3.485 -35.444 1.00 47.19 186 GLU A CA 1
ATOM 1375 C C . GLU A 1 186 ? -20.132 -2.749 -34.192 1.00 47.19 186 GLU A C 1
ATOM 1377 O O . GLU A 1 186 ? -19.390 -2.082 -33.470 1.00 47.19 186 GLU A O 1
ATOM 1382 N N . ASP A 1 187 ? -21.442 -2.862 -34.018 1.00 46.97 187 ASP A N 1
ATOM 1383 C CA . ASP A 1 187 ? -22.199 -2.675 -32.795 1.00 46.97 187 ASP A CA 1
ATOM 1384 C C . ASP A 1 187 ? -21.652 -3.659 -31.740 1.00 46.97 187 ASP A C 1
ATOM 1386 O O . ASP A 1 187 ? -21.933 -4.859 -31.763 1.00 46.97 187 ASP A O 1
ATOM 1390 N N . LEU A 1 188 ? -20.771 -3.176 -30.860 1.00 53.94 188 LEU A N 1
ATOM 1391 C CA . LEU A 1 188 ? -20.240 -3.952 -29.738 1.00 53.94 188 LEU A CA 1
ATOM 1392 C C . LEU A 1 188 ? -21.300 -3.996 -28.623 1.00 53.94 188 LEU A C 1
ATOM 1394 O O . LEU A 1 188 ? -21.618 -2.949 -28.051 1.00 53.94 188 LEU A O 1
ATOM 1398 N N . PRO A 1 189 ? -21.835 -5.180 -28.268 1.00 58.97 189 PRO A N 1
ATOM 1399 C CA . PRO A 1 189 ? -22.879 -5.295 -27.266 1.00 58.97 189 PRO A CA 1
ATOM 1400 C C . PRO A 1 189 ? -22.365 -4.918 -25.876 1.00 58.97 189 PRO A C 1
ATOM 1402 O O . PRO A 1 189 ? -21.404 -5.469 -25.337 1.00 58.97 189 PRO A O 1
ATOM 1405 N N . GLN A 1 190 ? -23.087 -3.968 -25.294 1.00 49.12 190 GLN A N 1
ATOM 1406 C CA . GLN A 1 190 ? -23.043 -3.532 -23.912 1.00 49.12 190 GLN A CA 1
ATOM 1407 C C . GLN A 1 190 ? -23.227 -4.738 -22.972 1.00 49.12 190 GLN A C 1
ATOM 1409 O O . GLN A 1 190 ? -24.336 -5.238 -22.781 1.00 49.12 190 GLN A O 1
ATOM 1414 N N . ALA A 1 191 ? -22.128 -5.214 -22.382 1.00 45.00 191 ALA A N 1
ATOM 1415 C CA . ALA A 1 191 ? -22.156 -6.237 -21.343 1.00 45.00 191 ALA A CA 1
ATOM 1416 C C . ALA A 1 191 ? -22.861 -5.679 -20.096 1.00 45.00 191 ALA A C 1
ATOM 1418 O O . ALA A 1 191 ? -22.321 -4.862 -19.348 1.00 45.00 191 ALA A O 1
ATOM 1419 N N . SER A 1 192 ? -24.109 -6.107 -19.925 1.00 51.97 192 SER A N 1
ATOM 1420 C CA . SER A 1 192 ? -24.929 -5.873 -18.743 1.00 51.97 192 SER A CA 1
ATOM 1421 C C . SER A 1 192 ? -24.335 -6.626 -17.540 1.00 51.97 192 SER A C 1
ATOM 1423 O O . SER A 1 192 ? -23.852 -7.748 -17.712 1.00 51.97 192 SER A O 1
ATOM 1425 N N . PRO A 1 193 ? -24.336 -6.044 -16.327 1.00 55.72 193 PRO A N 1
ATOM 1426 C CA . PRO A 1 193 ? -23.747 -6.667 -15.150 1.00 55.72 193 PRO A CA 1
ATOM 1427 C C . PRO A 1 193 ? -24.555 -7.896 -14.728 1.00 55.72 193 PRO A C 1
ATOM 1429 O O . PRO A 1 193 ? -25.723 -7.801 -14.344 1.00 55.72 193 PRO A O 1
ATOM 1432 N N . GLU A 1 194 ? -23.901 -9.052 -14.788 1.00 53.56 194 GLU A N 1
ATOM 1433 C CA . GLU A 1 194 ? -24.427 -10.319 -14.306 1.00 53.56 194 GLU A CA 1
ATOM 1434 C C . GLU A 1 194 ? -24.691 -10.227 -12.799 1.00 53.56 194 GLU A C 1
ATOM 1436 O O . GLU A 1 194 ? -23.806 -10.019 -11.964 1.00 53.56 194 GLU A O 1
ATOM 1441 N N . ARG A 1 195 ? -25.978 -10.312 -12.481 1.00 46.66 195 ARG A N 1
ATOM 1442 C CA . ARG A 1 195 ? -26.558 -10.337 -11.149 1.00 46.66 195 ARG A CA 1
ATOM 1443 C C . ARG A 1 195 ? -26.186 -11.678 -10.518 1.00 46.66 195 ARG A C 1
ATOM 1445 O O . ARG A 1 195 ? -26.781 -12.695 -10.857 1.00 46.66 195 ARG A O 1
ATOM 1452 N N . VAL A 1 196 ? -25.195 -11.680 -9.630 1.00 55.09 196 VAL A N 1
ATOM 1453 C CA . VAL A 1 196 ? -24.829 -12.871 -8.852 1.00 55.09 196 VAL A CA 1
ATOM 1454 C C . VAL A 1 196 ? -26.041 -13.288 -8.005 1.00 55.09 196 VAL A C 1
ATOM 1456 O O . VAL A 1 196 ? -26.537 -12.462 -7.233 1.00 55.09 196 VAL A O 1
ATOM 1459 N N . PRO A 1 197 ? -26.553 -14.521 -8.152 1.00 58.34 197 PRO A N 1
ATOM 1460 C CA . PRO A 1 197 ? -27.626 -15.026 -7.312 1.00 58.34 197 PRO A CA 1
ATOM 1461 C C . PRO A 1 197 ? -27.100 -15.285 -5.898 1.00 58.34 197 PRO A C 1
ATOM 1463 O O . PRO A 1 197 ? -26.049 -15.896 -5.705 1.00 58.34 197 PRO A O 1
ATOM 1466 N N . SER A 1 198 ? -27.849 -14.799 -4.911 1.00 50.41 198 SER A N 1
ATOM 1467 C CA . SER A 1 198 ? -27.674 -15.130 -3.502 1.00 50.41 198 SER A CA 1
ATOM 1468 C C . SER A 1 198 ? -27.820 -16.639 -3.314 1.00 50.41 198 SER A C 1
ATOM 1470 O O . SER A 1 198 ? -28.918 -17.177 -3.425 1.00 50.41 198 SER A O 1
ATOM 1472 N N . THR A 1 199 ? -26.717 -17.321 -3.020 1.00 55.5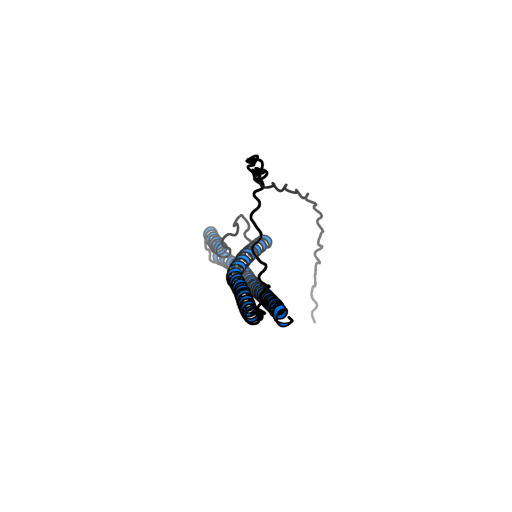3 199 THR A N 1
ATOM 1473 C CA . THR A 1 199 ? -26.761 -18.662 -2.439 1.00 55.53 199 THR A CA 1
ATOM 1474 C C . THR A 1 199 ? -27.193 -18.508 -0.984 1.00 55.53 199 THR A C 1
ATOM 1476 O O . THR A 1 199 ? -26.387 -18.165 -0.121 1.00 55.53 199 THR A O 1
ATOM 1479 N N . GLU A 1 200 ? -28.484 -18.713 -0.725 1.00 51.41 200 GLU A N 1
ATOM 1480 C CA . GLU A 1 200 ? -28.977 -19.090 0.597 1.00 51.41 200 GLU A CA 1
ATOM 1481 C C . GLU A 1 200 ? -28.307 -20.411 0.990 1.00 51.41 200 GLU A C 1
ATOM 1483 O O . GLU A 1 200 ? -28.585 -21.462 0.413 1.00 51.41 200 GLU A O 1
ATOM 1488 N N . THR A 1 201 ? -27.389 -20.350 1.952 1.00 54.00 201 THR A N 1
ATOM 1489 C CA . THR A 1 201 ? -26.907 -21.529 2.671 1.00 54.00 201 THR A CA 1
ATOM 1490 C C . THR A 1 201 ? -27.891 -21.807 3.812 1.00 54.00 201 THR A C 1
ATOM 1492 O O . THR A 1 201 ? -28.059 -20.939 4.672 1.00 54.00 201 THR A O 1
ATOM 1495 N N . PRO A 1 202 ? -28.549 -22.978 3.846 1.00 62.34 202 PRO A N 1
ATOM 1496 C CA . PRO A 1 202 ? -29.410 -23.375 4.953 1.00 62.34 202 PRO A CA 1
ATOM 1497 C C . PRO A 1 202 ? -28.627 -23.497 6.265 1.00 62.34 202 PRO A C 1
ATOM 1499 O O . PRO A 1 202 ? -27.554 -24.098 6.309 1.00 62.34 202 PRO A O 1
ATOM 1502 N N . LEU A 1 203 ? -29.197 -22.926 7.326 1.00 51.44 203 LEU A N 1
ATOM 1503 C CA . LEU A 1 203 ? -28.806 -23.124 8.719 1.00 51.44 203 LEU A CA 1
ATOM 1504 C C . LEU A 1 203 ? -28.903 -24.611 9.089 1.00 51.44 203 LEU A C 1
ATOM 1506 O O . LEU A 1 203 ? -29.998 -25.171 9.082 1.00 51.44 203 LEU A O 1
ATOM 1510 N N . ASP A 1 204 ? -27.777 -25.211 9.463 1.00 50.53 204 ASP A N 1
ATOM 1511 C CA . ASP A 1 204 ? -27.731 -26.455 10.232 1.00 50.53 204 ASP A CA 1
ATOM 1512 C C . ASP A 1 204 ? -27.287 -26.115 11.668 1.00 50.53 204 ASP A C 1
ATOM 1514 O O . ASP A 1 204 ? -26.164 -25.633 11.853 1.00 50.53 204 ASP A O 1
ATOM 1518 N N . PRO A 1 205 ? -28.145 -26.278 12.692 1.00 61.31 205 PRO A N 1
ATOM 1519 C CA . PRO A 1 205 ? -27.768 -26.089 14.080 1.00 61.31 205 PRO A CA 1
ATOM 1520 C C . PRO A 1 205 ? -27.311 -27.435 14.649 1.00 61.31 205 PRO A C 1
ATOM 1522 O O . PRO A 1 205 ? -28.097 -28.167 15.243 1.00 61.31 205 PRO A O 1
ATOM 1525 N N . THR A 1 206 ? -26.029 -27.763 14.494 1.00 63.09 206 THR A N 1
ATOM 1526 C CA . THR A 1 206 ? -25.406 -28.801 15.324 1.00 63.09 206 THR A CA 1
ATOM 1527 C C . THR A 1 206 ? -24.546 -28.118 16.377 1.00 63.09 206 THR A C 1
ATOM 1529 O O . THR A 1 206 ? -23.411 -27.717 16.132 1.00 63.09 206 THR A O 1
ATOM 1532 N N . GLU A 1 207 ? -25.151 -27.948 17.545 1.00 54.72 207 GLU A N 1
ATOM 1533 C CA . GLU A 1 207 ? -24.549 -27.529 18.805 1.00 54.72 207 GLU A CA 1
ATOM 1534 C C . GLU A 1 207 ? -23.694 -28.683 19.368 1.00 54.72 207 GLU A C 1
ATOM 1536 O O . GLU A 1 207 ? -24.237 -29.759 19.629 1.00 54.72 207 GLU A O 1
ATOM 1541 N N . PRO A 1 208 ? -22.374 -28.525 19.575 1.00 59.78 208 PRO A N 1
ATOM 1542 C CA . PRO A 1 208 ? -21.642 -29.404 20.470 1.00 59.78 208 PRO A CA 1
ATOM 1543 C C . PRO A 1 208 ? -21.595 -28.779 21.866 1.00 59.78 208 PRO A C 1
ATOM 1545 O O . PRO A 1 208 ? -20.982 -27.732 22.085 1.00 59.78 208 PRO A O 1
ATOM 1548 N N . ALA A 1 209 ? -22.236 -29.463 22.813 1.00 59.03 209 ALA A N 1
ATOM 1549 C CA . ALA A 1 209 ? -22.089 -29.238 24.241 1.00 59.03 209 ALA A CA 1
ATOM 1550 C C . ALA A 1 209 ? -20.602 -29.287 24.629 1.00 59.03 209 ALA A C 1
ATOM 1552 O O . ALA A 1 209 ? -19.936 -30.308 24.446 1.00 59.03 209 ALA A O 1
ATOM 1553 N N . ILE A 1 210 ? -20.081 -28.182 25.160 1.00 58.25 210 ILE A N 1
ATOM 1554 C CA . ILE A 1 210 ? -18.775 -28.158 25.815 1.00 58.25 210 ILE A CA 1
ATOM 1555 C C . ILE A 1 210 ? -19.031 -28.270 27.314 1.00 58.25 210 ILE A C 1
ATOM 1557 O O . ILE A 1 210 ? -19.435 -27.309 27.971 1.00 58.25 210 ILE A O 1
ATOM 1561 N N . ASP A 1 211 ? -18.805 -29.482 27.815 1.00 57.12 211 ASP A N 1
ATOM 1562 C CA . ASP A 1 211 ? -18.652 -29.797 29.229 1.00 57.12 211 ASP A CA 1
ATOM 1563 C C . ASP A 1 211 ? -17.640 -28.841 29.868 1.00 57.12 211 ASP A C 1
ATOM 1565 O O . ASP A 1 211 ? -16.491 -28.723 29.433 1.00 57.12 211 ASP A O 1
ATOM 1569 N N . SER A 1 212 ? -18.075 -28.154 30.919 1.00 58.72 212 SER A N 1
ATOM 1570 C CA . SER A 1 212 ? -17.198 -27.383 31.794 1.00 58.72 212 SER A CA 1
ATOM 1571 C C . SER A 1 212 ? -16.510 -28.342 32.768 1.00 58.72 212 SER A C 1
ATOM 1573 O O . SER A 1 212 ? -17.208 -28.969 33.567 1.00 58.72 212 SER A O 1
ATOM 1575 N N . PRO A 1 213 ? -15.171 -28.464 32.782 1.00 62.16 213 PRO A N 1
ATOM 1576 C CA . PRO A 1 213 ? -14.508 -29.159 33.871 1.00 62.16 213 PRO A CA 1
ATOM 1577 C C . PRO A 1 213 ? -14.524 -28.268 35.118 1.00 62.16 213 PRO A C 1
ATOM 1579 O O . PRO A 1 213 ? -13.771 -27.298 35.222 1.00 62.16 213 PRO A O 1
ATOM 1582 N N . SER A 1 214 ? -15.390 -28.631 36.070 1.00 60.62 214 SER A N 1
ATOM 1583 C CA . SER A 1 214 ? -15.252 -28.251 37.476 1.00 60.62 214 SER A CA 1
ATOM 1584 C C . SER A 1 214 ? -13.856 -28.648 37.946 1.00 60.62 214 SER A C 1
ATOM 1586 O O . SER A 1 214 ? -13.474 -29.815 37.866 1.00 60.62 214 SER A O 1
ATOM 1588 N N . SER A 1 215 ? -13.074 -27.676 38.396 1.00 58.94 215 SER A N 1
ATOM 1589 C CA . SER A 1 215 ? -11.863 -27.923 39.171 1.00 58.94 215 SER A CA 1
ATOM 1590 C C . SER A 1 215 ? -12.062 -27.289 40.534 1.00 58.94 215 SER A C 1
ATOM 1592 O O . SER A 1 215 ? -11.532 -26.221 40.834 1.00 58.94 215 SER A O 1
ATOM 1594 N N . ASP A 1 216 ? -12.861 -27.980 41.340 1.00 60.03 216 ASP A N 1
ATOM 1595 C CA . ASP A 1 216 ? -12.694 -27.998 42.782 1.00 60.03 216 ASP A CA 1
ATOM 1596 C C . ASP A 1 216 ? -11.276 -28.505 43.070 1.00 60.03 216 ASP A C 1
ATOM 1598 O O . ASP A 1 216 ? -10.944 -29.660 42.805 1.00 60.03 216 ASP A O 1
ATOM 1602 N N . ASN A 1 217 ? -10.414 -27.638 43.589 1.00 58.78 217 ASN A N 1
ATOM 1603 C CA . ASN A 1 217 ? -9.267 -28.100 44.352 1.00 58.78 217 ASN A CA 1
ATOM 1604 C C . ASN A 1 217 ? -9.213 -27.288 45.640 1.00 58.78 217 ASN A C 1
ATOM 1606 O O . ASN A 1 217 ? -8.550 -26.252 45.747 1.00 58.78 217 ASN A O 1
ATOM 1610 N N . GLU A 1 218 ? -10.015 -27.770 46.589 1.00 58.97 218 GLU A N 1
ATOM 1611 C CA . GLU A 1 218 ? -9.842 -27.525 48.011 1.00 58.97 218 GLU A CA 1
ATOM 1612 C C . GLU A 1 218 ? -8.439 -27.961 48.454 1.00 58.97 218 GLU A C 1
ATOM 1614 O O . GLU A 1 218 ? -7.764 -28.768 47.817 1.00 58.97 218 GLU A O 1
ATOM 1619 N N . GLY A 1 219 ? -7.973 -27.336 49.528 1.00 55.75 219 GLY A N 1
ATOM 1620 C CA . GLY A 1 219 ? -6.563 -27.234 49.857 1.00 55.75 219 GLY A CA 1
ATOM 1621 C C . GLY A 1 219 ? -5.874 -28.515 50.306 1.00 55.75 219 GLY A C 1
ATOM 1622 O O . GLY A 1 219 ? -6.484 -29.534 50.606 1.00 55.75 219 GLY A O 1
ATOM 1623 N N . LEU A 1 220 ? -4.563 -28.389 50.495 1.00 58.84 220 LEU A N 1
ATOM 1624 C CA . LEU A 1 220 ? -3.897 -29.122 51.557 1.00 58.84 220 LEU A CA 1
ATOM 1625 C C . LEU A 1 220 ? -2.714 -28.309 52.083 1.00 58.84 220 LEU A C 1
ATOM 1627 O O . LEU A 1 220 ? -1.759 -28.011 51.369 1.00 58.84 220 LEU A O 1
ATOM 1631 N N . SER A 1 221 ? -2.839 -27.927 53.349 1.00 63.69 221 SER A N 1
ATOM 1632 C CA . SER A 1 221 ? -1.779 -27.404 54.197 1.00 63.69 221 SER A CA 1
ATOM 1633 C C . SER A 1 221 ? -0.705 -28.460 54.455 1.00 63.69 221 SER A C 1
ATOM 1635 O O . SER A 1 221 ? -1.037 -29.617 54.713 1.00 63.69 221 SER A O 1
ATOM 1637 N N . ALA A 1 222 ? 0.552 -28.022 54.499 1.00 64.62 222 ALA A N 1
ATOM 1638 C CA . ALA A 1 222 ? 1.549 -28.420 55.493 1.00 64.62 222 ALA A CA 1
ATOM 1639 C C . ALA A 1 222 ? 2.647 -27.350 55.539 1.00 64.62 222 ALA A C 1
ATOM 1641 O O . ALA A 1 222 ? 3.152 -26.992 54.451 1.00 64.62 222 ALA A O 1
#

pLDDT: mean 75.58, std 17.02, range [40.0, 97.44]

Sequence (222 aa):
MIQIALIPILGTLILLALCVCVQSRRAAKVAALRRSLEKKVRSIVEGDTANDQTLVENIIRGIGIDQALQQFQATRASLLPGAPTDGSTHWSTDQLEAWKAKSLRRGVESINRGLMVPAILSFLVVVSICAVATTVMYNFQSSGQTAAVTPSPPLPTLAPVPFDATPLPPVLQPPPVPAQGSDAAEDLPQASPERVPSTETPLDPTEPAIDSPSSDNEGLSA

Foldseek 3Di:
DVVLVVLVVVLVVVLVVLVVVLVVVLVVQLVVLLVVLVVLLVVLVVQLVVLVVQLVVCVVVVNPNVVSVVSSVVSNCVSDPPQPPPDDSDDDPVSSVVSSVVSSVVSSVVSCVVSVVVSVVVNVVSVVVSVVVSVVVVVVVVVVPPPPPPPDPDDDDDDDDDDDDDDDDDDDDDDDDDDDDDDDPPPDDDDDDDDDDDPDDDDDDDDDDDDDDDDDDDDDDD

Secondary structure (DSSP, 8-state):
-HHHHHHHHHHHHHHHHHHHHHHHHHHHHHHHHHHHHHHHHHHHHHHHHHHHHHHHHHHHTT--HHHHHHHHHHHHHHHSTT---SS-SS--HHHHHHHHHHHHHHHHHHHHHHHHHHHHHHHHHHHHHHHHHHHHHHHHHHHTT-----PPPPPP-PPPPP----PPPP--PPPPPPP---------------------PPP-------------------